Protein 3W1O (pdb70)

InterPro domains:
  IPR031891 DNA-mimic protein DMP12 [PF16779] (4-118)
  IPR031891 DNA-mimic protein DMP12 [cd14245] (5-118)
  IPR038223 DNA-mimic protein DMP12 superfamily [G3DSA:3.40.1760.20] (1-118)

Organism: Neisseria meningitidis serogroup B (strain ATCC BAA-335 / MC58) (NCBI:txid122586)

Structure (mmCIF, N/CA/C/O backbone):
data_3W1O
#
_entry.id   3W1O
#
_cell.length_a   112.519
_cell.length_b   112.519
_cell.length_c   57.128
_cell.angle_alpha   90.00
_cell.angle_beta   90.00
_cell.angle_gamma   90.00
#
_symmetry.space_group_name_H-M   'I 4'
#
loop_
_entity.id
_entity.type
_entity.pdbx_description
1 polymer 'DNA mimic protein DMP12'
2 non-polymer 'MAGNESIUM ION'
3 water water
#
loop_
_atom_site.group_PDB
_atom_site.id
_atom_site.type_symbol
_atom_site.label_atom_id
_atom_site.label_alt_id
_atom_site.label_comp_id
_atom_site.label_asym_id
_atom_site.label_entity_id
_atom_site.label_seq_id
_atom_site.pdbx_PDB_ins_code
_atom_site.Cartn_x
_atom_site.Cartn_y
_atom_site.Cartn_z
_atom_site.occupancy
_atom_site.B_iso_or_equiv
_atom_site.auth_seq_id
_atom_site.auth_comp_id
_atom_site.auth_asym_id
_atom_site.auth_atom_id
_atom_site.pdbx_PDB_model_num
ATOM 1 N N . HIS A 1 5 ? 20.749 -15.687 -10.376 1.00 42.56 4 HIS A N 1
ATOM 2 C CA . HIS A 1 5 ? 21.976 -14.823 -10.435 1.00 41.39 4 HIS A CA 1
ATOM 3 C C . HIS A 1 5 ? 23.157 -15.458 -9.689 1.00 38.49 4 HIS A C 1
ATOM 4 O O . HIS A 1 5 ? 23.140 -15.479 -8.462 1.00 39.58 4 HIS A O 1
ATOM 11 N N . ASN A 1 6 ? 24.160 -15.975 -10.425 1.00 34.05 5 ASN A N 1
ATOM 12 C CA . ASN A 1 6 ? 25.267 -16.735 -9.808 1.00 28.40 5 ASN A CA 1
ATOM 13 C C . ASN A 1 6 ? 25.996 -15.908 -8.751 1.00 25.27 5 ASN A C 1
ATOM 14 O O . ASN A 1 6 ? 26.011 -14.694 -8.823 1.00 25.28 5 ASN A O 1
ATOM 19 N N . LEU A 1 7 ? 26.610 -16.594 -7.809 1.00 21.70 6 LEU A N 1
ATOM 20 C CA . LEU A 1 7 ? 27.508 -16.014 -6.802 1.00 21.97 6 LEU A CA 1
ATOM 21 C C . LEU A 1 7 ? 28.702 -15.399 -7.493 1.00 19.96 6 LEU A C 1
ATOM 22 O O . LEU A 1 7 ? 29.267 -16.019 -8.385 1.00 19.58 6 LEU A O 1
ATOM 27 N N . LEU A 1 8 ? 29.074 -14.182 -7.083 1.00 20.04 7 LEU A N 1
ATOM 28 C CA . LEU A 1 8 ? 30.288 -13.578 -7.637 1.00 18.94 7 LEU A CA 1
ATOM 29 C C . LEU A 1 8 ? 31.288 -13.345 -6.541 1.00 19.04 7 LEU A C 1
ATOM 30 O O . LEU A 1 8 ? 30.938 -12.946 -5.430 1.00 18.34 7 LEU A O 1
ATOM 35 N N . ILE A 1 9 ? 32.551 -13.583 -6.862 1.00 18.38 8 ILE A N 1
ATOM 36 C CA . ILE A 1 9 ? 33.638 -13.087 -5.997 1.00 16.99 8 ILE A CA 1
ATOM 37 C C . ILE A 1 9 ? 34.434 -12.215 -6.938 1.00 17.81 8 ILE A C 1
ATOM 38 O O . ILE A 1 9 ? 34.866 -12.703 -7.990 1.00 18.45 8 ILE A O 1
ATOM 43 N N . PHE A 1 10 ? 34.593 -10.935 -6.633 1.00 15.95 9 PHE A N 1
ATOM 44 C CA . PHE A 1 10 ? 35.256 -10.089 -7.597 1.00 17.53 9 PHE A CA 1
ATOM 45 C C . PHE A 1 10 ? 35.896 -8.839 -6.991 1.00 17.91 9 PHE A C 1
ATOM 46 O O . PHE A 1 10 ? 35.609 -8.497 -5.807 1.00 19.24 9 PHE A O 1
ATOM 54 N N . CYS A 1 11 ? 36.704 -8.166 -7.823 1.00 19.57 10 CYS A N 1
ATOM 55 C CA . CYS A 1 11 ? 37.069 -6.767 -7.566 1.00 20.47 10 CYS A CA 1
ATOM 56 C C . CYS A 1 11 ? 36.934 -6.044 -8.87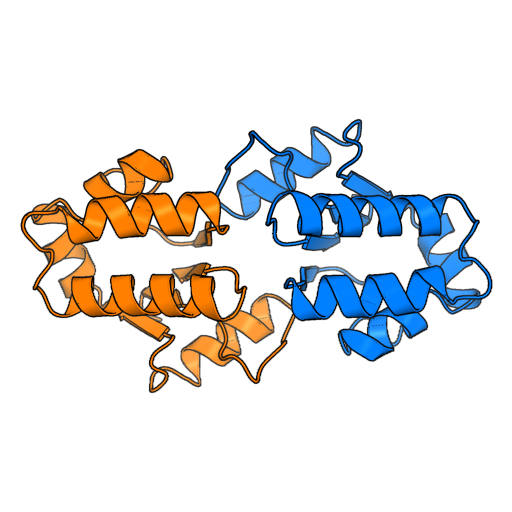8 1.00 21.08 10 CYS A C 1
ATOM 57 O O . CYS A 1 11 ? 36.753 -6.668 -9.930 1.00 20.57 10 CYS A O 1
ATOM 60 N N . LEU A 1 12 ? 36.897 -4.713 -8.826 1.00 20.86 11 LEU A N 1
ATOM 61 C CA . LEU A 1 12 ? 36.956 -3.921 -10.005 1.00 22.12 11 LEU A CA 1
ATOM 62 C C . LEU A 1 12 ? 38.328 -4.049 -10.653 1.00 23.53 11 LEU A C 1
ATOM 63 O O . LEU A 1 12 ? 39.355 -4.288 -9.972 1.00 22.66 11 LEU A O 1
ATOM 68 N N . LYS A 1 13 ? 38.330 -3.842 -11.952 1.00 24.67 12 LYS A N 1
ATOM 69 C CA . LYS A 1 13 ? 39.567 -3.685 -12.695 1.00 26.86 12 LYS A CA 1
ATOM 70 C C . LYS A 1 13 ? 40.323 -2.411 -12.342 1.00 28.20 12 LYS A C 1
ATOM 71 O O . LYS A 1 13 ? 39.729 -1.431 -11.921 1.00 27.76 12 LYS A O 1
ATOM 77 N N . ASP A 1 14 ? 41.624 -2.460 -12.587 1.00 29.53 13 ASP A N 1
ATOM 78 C CA . ASP A 1 14 ? 42.556 -1.359 -12.410 1.00 32.71 13 ASP A CA 1
ATOM 79 C C . ASP A 1 14 ? 41.960 -0.019 -12.844 1.00 34.35 13 ASP A C 1
ATOM 80 O O . ASP A 1 14 ? 41.948 0.942 -12.069 1.00 36.17 13 ASP A O 1
ATOM 85 N N . ASN A 1 15 ? 41.429 0.103 -14.042 1.00 35.37 14 ASN A N 1
ATOM 86 C CA . ASN A 1 15 ? 41.076 1.511 -14.325 1.00 38.08 14 ASN A CA 1
ATOM 87 C C . ASN A 1 15 ? 39.580 1.805 -14.321 1.00 37.63 14 ASN A C 1
ATOM 88 O O . ASN A 1 15 ? 39.079 2.603 -15.092 1.00 38.76 14 ASN A O 1
ATOM 93 N N . VAL A 1 16 ? 38.899 1.137 -13.394 1.00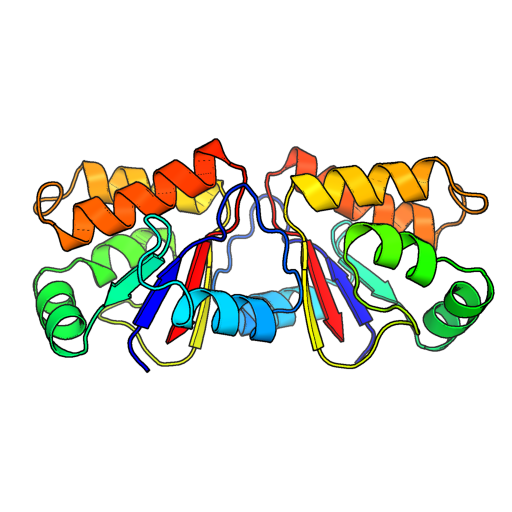 36.15 15 VAL A N 1
ATOM 94 C CA . VAL A 1 16 ? 37.480 1.255 -13.166 1.00 34.25 15 VAL A CA 1
ATOM 95 C C . VAL A 1 16 ? 37.358 1.703 -11.711 1.00 33.81 15 VAL A C 1
ATOM 96 O O . VAL A 1 16 ? 37.822 1.012 -10.782 1.00 32.61 15 VAL A O 1
ATOM 100 N N . SER A 1 17 ? 36.778 2.876 -11.536 1.00 33.23 16 SER A N 1
ATOM 101 C CA . SER A 1 17 ? 36.332 3.313 -10.239 1.00 34.67 16 SER A CA 1
ATOM 102 C C . SER A 1 17 ? 34.854 3.657 -10.404 1.00 32.86 16 SER A C 1
ATOM 103 O O . SER A 1 17 ? 34.444 4.538 -11.165 1.00 34.58 16 SER A O 1
ATOM 106 N N . ILE A 1 18 ? 34.073 2.838 -9.746 1.00 29.92 17 ILE A N 1
ATOM 107 C CA . ILE A 1 18 ? 32.659 2.983 -9.664 1.00 28.81 17 ILE A CA 1
ATOM 108 C C . ILE A 1 18 ? 32.510 2.932 -8.162 1.00 28.84 17 ILE A C 1
ATOM 109 O O . ILE A 1 18 ? 32.975 1.979 -7.563 1.00 30.85 17 ILE A O 1
ATOM 114 N N . SER A 1 19 ? 31.954 3.959 -7.542 1.00 26.96 18 SER A N 1
ATOM 115 C CA . SER A 1 19 ? 31.827 3.890 -6.101 1.00 28.62 18 SER A CA 1
ATOM 116 C C . SER A 1 19 ? 30.437 3.471 -5.619 1.00 26.97 18 SER A C 1
ATOM 117 O O . SER A 1 19 ? 30.303 2.934 -4.520 1.00 27.27 18 SER A O 1
ATOM 120 N N . GLU A 1 20 ? 29.408 3.686 -6.422 1.00 26.89 19 GLU A N 1
ATOM 121 C CA . GLU A 1 20 ? 28.087 3.313 -5.932 1.00 26.94 19 GLU A CA 1
ATOM 122 C C . GLU A 1 20 ? 28.005 1.783 -5.918 1.00 26.97 19 GLU A C 1
ATOM 123 O O . GLU A 1 20 ? 28.361 1.120 -6.927 1.00 25.69 19 GLU A O 1
ATOM 129 N N . TYR A 1 21 ? 27.614 1.230 -4.769 1.00 26.02 20 TYR A N 1
ATOM 130 C CA . TYR A 1 21 ? 27.719 -0.223 -4.564 1.00 26.73 20 TYR A CA 1
ATOM 131 C C . TYR A 1 21 ? 26.881 -0.992 -5.576 1.00 26.73 20 TYR A C 1
ATOM 132 O O . TYR A 1 21 ? 27.370 -1.952 -6.182 1.00 25.78 20 TYR A O 1
ATOM 141 N N . THR A 1 22 ? 25.625 -0.570 -5.769 1.00 27.07 21 THR A N 1
ATOM 142 C CA . THR A 1 22 ? 24.724 -1.268 -6.704 1.00 28.96 21 THR A CA 1
ATOM 143 C C . THR A 1 22 ? 25.321 -1.274 -8.102 1.00 29.03 21 THR A C 1
ATOM 144 O O . THR A 1 22 ? 25.300 -2.314 -8.817 1.00 28.86 21 THR A O 1
ATOM 148 N N . GLU A 1 23 ? 25.889 -0.131 -8.461 1.00 28.64 22 GLU A N 1
ATOM 149 C CA . GLU A 1 23 ? 26.592 0.025 -9.732 1.00 30.00 22 GLU A CA 1
ATOM 150 C C . GLU A 1 23 ? 27.843 -0.866 -9.857 1.00 28.80 22 GLU A C 1
ATOM 151 O O . GLU A 1 23 ? 28.151 -1.292 -10.980 1.00 28.53 22 GLU A O 1
ATOM 157 N N . MET A 1 24 ? 28.559 -1.134 -8.755 1.00 27.37 23 MET A N 1
ATOM 158 C CA . MET A 1 24 ? 29.724 -2.058 -8.792 1.00 26.06 23 MET A CA 1
ATOM 159 C C . MET A 1 24 ? 29.227 -3.467 -9.072 1.00 26.42 23 MET A C 1
ATOM 160 O O . MET A 1 24 ? 29.835 -4.226 -9.828 1.00 25.03 23 MET A O 1
ATOM 165 N N . ILE A 1 25 ? 28.120 -3.835 -8.426 1.00 24.97 24 ILE A N 1
ATOM 166 C CA . ILE A 1 25 ? 27.549 -5.193 -8.638 1.00 24.50 24 ILE A CA 1
ATOM 167 C C . ILE A 1 25 ? 27.087 -5.330 -10.091 1.00 24.56 24 ILE A C 1
ATOM 168 O O . ILE A 1 25 ? 27.343 -6.354 -10.733 1.00 22.81 24 ILE A O 1
ATOM 173 N N . ASP A 1 26 ? 26.409 -4.301 -10.587 1.00 24.95 25 ASP A N 1
ATOM 174 C CA . ASP A 1 26 ? 25.986 -4.276 -11.980 1.00 26.06 25 ASP A CA 1
ATOM 175 C C . ASP A 1 26 ? 27.195 -4.432 -12.899 1.00 24.79 25 ASP A C 1
ATOM 176 O O . ASP A 1 26 ? 27.150 -5.223 -13.814 1.00 23.78 25 ASP A O 1
ATOM 181 N N . TRP A 1 27 ? 28.278 -3.708 -12.617 1.00 24.53 26 TRP A N 1
ATOM 182 C CA . TRP A 1 27 ? 29.516 -3.818 -13.381 1.00 23.27 26 TRP A CA 1
ATOM 183 C C . TRP A 1 27 ? 29.998 -5.274 -13.393 1.00 23.15 26 TRP A C 1
ATOM 184 O O . TRP A 1 27 ? 30.332 -5.793 -14.471 1.00 23.36 26 TRP A O 1
ATOM 195 N N . ALA A 1 28 ? 30.003 -5.940 -12.233 1.00 21.17 27 ALA A N 1
ATOM 196 C CA . ALA A 1 28 ? 30.547 -7.303 -12.166 1.00 21.38 27 ALA A CA 1
ATOM 197 C C . ALA A 1 28 ? 29.718 -8.246 -13.059 1.00 22.02 27 ALA A C 1
ATOM 198 O O . ALA A 1 28 ? 30.289 -9.013 -13.835 1.00 21.19 27 ALA A O 1
ATOM 200 N N . TYR A 1 29 ? 28.386 -8.163 -12.940 1.00 22.69 28 TYR A N 1
ATOM 201 C CA . TYR A 1 29 ? 27.509 -9.050 -13.740 1.00 24.59 28 TYR A CA 1
ATOM 202 C C . TYR A 1 29 ? 27.631 -8.769 -15.215 1.00 26.05 28 TYR A C 1
ATOM 203 O O . TYR A 1 29 ? 27.431 -9.682 -16.029 1.00 26.72 28 TYR A O 1
ATOM 212 N N . LYS A 1 30 ? 27.963 -7.517 -15.551 1.00 24.76 29 LYS A N 1
ATOM 213 C CA . LYS A 1 30 ? 28.257 -7.119 -16.946 1.00 26.99 29 LYS A CA 1
ATOM 214 C C . LYS A 1 30 ? 29.675 -7.405 -17.432 1.00 25.53 29 LYS A C 1
ATOM 215 O O . LYS A 1 30 ? 29.955 -7.240 -18.627 1.00 25.29 29 LYS A O 1
ATOM 221 N N . ASN A 1 31 ? 30.570 -7.789 -16.525 1.00 22.12 30 ASN A N 1
ATOM 222 C CA . ASN A 1 31 ? 31.979 -8.032 -16.884 1.00 22.09 30 ASN A CA 1
ATOM 223 C C . ASN A 1 31 ? 32.451 -9.381 -16.407 1.00 21.77 30 ASN A C 1
ATOM 224 O O . ASN A 1 31 ? 33.561 -9.539 -15.855 1.00 21.79 30 ASN A O 1
ATOM 229 N N . ILE A 1 32 ? 31.581 -10.360 -16.586 1.00 22.60 31 ILE A N 1
ATOM 230 C CA . ILE A 1 32 ? 31.951 -11.732 -16.234 1.00 24.31 31 ILE A CA 1
ATOM 231 C C . ILE A 1 32 ? 33.166 -12.178 -17.049 1.00 24.00 31 ILE A C 1
ATOM 232 O O . ILE A 1 32 ? 33.853 -13.111 -16.645 1.00 25.58 31 ILE A O 1
ATOM 237 N N . GLN A 1 33 ? 33.476 -11.510 -18.147 1.00 23.36 32 GLN A N 1
ATOM 238 C CA . GLN A 1 33 ? 34.699 -11.924 -18.867 1.00 25.83 32 GLN A CA 1
ATOM 239 C C . GLN A 1 33 ? 35.952 -11.514 -18.097 1.00 24.73 32 GLN A C 1
ATOM 240 O O . GLN A 1 33 ? 37.039 -12.036 -18.352 1.00 22.71 32 GLN A O 1
ATOM 246 N N . SER A 1 34 ? 35.809 -10.540 -17.172 1.00 23.51 33 SER A N 1
ATOM 247 C CA . SER A 1 34 ? 36.987 -10.055 -16.460 1.00 22.48 33 SER A CA 1
ATOM 248 C C . SER A 1 34 ? 37.739 -11.125 -15.642 1.00 22.14 33 SER A C 1
ATOM 249 O O . SER A 1 34 ? 37.136 -11.948 -14.946 1.00 21.50 33 SER A O 1
ATOM 252 N N . GLU A 1 35 ? 39.075 -11.066 -15.689 1.00 21.48 34 GLU A N 1
ATOM 253 C CA . GLU A 1 35 ? 39.928 -11.864 -14.838 1.00 21.12 34 GLU A CA 1
ATOM 254 C C . GLU A 1 35 ? 39.688 -11.514 -13.355 1.00 19.90 34 GLU A C 1
ATOM 255 O O . GLU A 1 35 ? 40.077 -12.264 -12.459 1.00 19.27 34 GLU A O 1
ATOM 261 N N . THR A 1 36 ? 39.017 -10.395 -13.109 1.00 18.52 35 THR A N 1
ATOM 262 C CA . THR A 1 36 ? 38.810 -9.925 -11.712 1.00 18.17 35 THR A CA 1
ATOM 263 C C . THR A 1 36 ? 37.484 -10.417 -11.160 1.00 19.56 35 THR A C 1
ATOM 264 O O . THR A 1 36 ? 37.147 -10.094 -10.023 1.00 18.09 35 THR A O 1
ATOM 268 N N . VAL A 1 37 ? 36.742 -11.192 -11.966 1.00 19.65 36 VAL A N 1
ATOM 269 C CA . VAL A 1 37 ? 35.411 -11.629 -11.575 1.00 21.08 36 VAL A CA 1
ATOM 270 C C . VAL A 1 37 ? 35.398 -13.135 -11.616 1.00 22.08 36 VAL A C 1
ATOM 271 O O . VAL A 1 37 ? 35.779 -13.749 -12.650 1.00 22.86 36 VAL A O 1
ATOM 275 N N . VAL A 1 38 ? 34.993 -13.759 -10.516 1.00 20.70 37 VAL A N 1
ATOM 276 C CA . VAL A 1 38 ? 34.756 -15.193 -10.570 1.00 21.28 37 VAL A CA 1
ATOM 277 C C . VAL A 1 38 ? 33.235 -15.409 -10.445 1.00 22.19 37 VAL A C 1
ATOM 278 O O . VAL A 1 38 ? 32.641 -15.015 -9.463 1.00 20.04 37 VAL A O 1
ATOM 282 N N . GLU A 1 39 ? 32.633 -16.073 -11.427 1.00 20.47 38 GLU A N 1
ATOM 283 C CA . GLU A 1 39 ? 31.232 -16.441 -11.368 1.00 21.23 38 GLU A CA 1
ATOM 284 C C . GLU A 1 39 ? 31.174 -17.883 -10.906 1.00 22.01 38 GLU A C 1
ATOM 285 O O . GLU A 1 39 ? 31.883 -18.733 -11.454 1.00 23.93 38 GLU A O 1
ATOM 291 N N . ILE A 1 40 ? 30.331 -18.185 -9.918 1.00 20.19 39 ILE A N 1
ATOM 292 C CA . ILE A 1 40 ? 30.338 -19.495 -9.303 1.00 19.88 39 ILE A CA 1
ATOM 293 C C . ILE A 1 40 ? 28.934 -20.057 -9.363 1.00 20.32 39 ILE A C 1
ATOM 294 O O . ILE A 1 40 ? 28.028 -19.466 -8.807 1.00 20.33 39 ILE A O 1
ATOM 299 N N . THR A 1 41 ? 28.772 -21.231 -9.972 1.00 19.37 40 THR A N 1
ATOM 300 C CA . THR A 1 41 ? 27.425 -21.726 -10.165 1.00 21.36 40 THR A CA 1
ATOM 301 C C . THR A 1 41 ? 26.951 -22.500 -8.938 1.00 21.60 40 THR A C 1
ATOM 302 O O . THR A 1 41 ? 27.742 -22.883 -8.089 1.00 19.24 40 THR A O 1
ATOM 306 N N . GLU A 1 42 ? 25.647 -22.765 -8.866 1.00 23.06 41 GLU A N 1
ATOM 307 C CA . GLU A 1 42 ? 25.136 -23.679 -7.835 1.00 25.49 41 GLU A CA 1
ATOM 308 C C . GLU A 1 42 ? 25.931 -24.990 -7.751 1.00 24.99 41 GLU A C 1
ATOM 309 O O . GLU A 1 42 ? 26.224 -25.484 -6.647 1.00 25.44 41 GLU A O 1
ATOM 315 N N . ASN A 1 43 ? 26.235 -25.600 -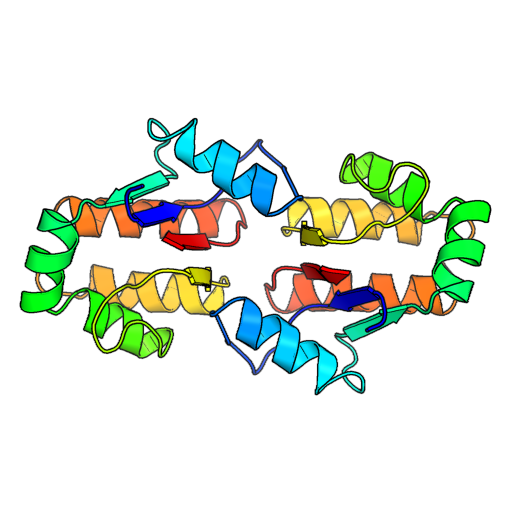8.893 1.00 25.63 42 ASN A N 1
ATOM 316 C CA . ASN A 1 43 ? 26.887 -26.910 -8.841 1.00 25.82 42 ASN A CA 1
ATOM 317 C C . ASN A 1 43 ? 28.307 -26.784 -8.310 1.00 24.06 42 ASN A C 1
ATOM 318 O O . ASN A 1 43 ? 28.782 -27.656 -7.620 1.00 23.98 42 ASN A O 1
ATOM 323 N N . GLN A 1 44 ? 28.975 -25.683 -8.641 1.00 23.25 43 GLN A N 1
ATOM 324 C CA . GLN A 1 44 ? 30.285 -25.414 -8.037 1.00 22.02 43 GLN A CA 1
ATOM 325 C C . GLN A 1 44 ? 30.153 -25.156 -6.548 1.00 20.82 43 GLN A C 1
ATOM 326 O O . GLN A 1 44 ? 31.021 -25.545 -5.790 1.00 20.94 43 GLN A O 1
ATOM 332 N N . ILE A 1 45 ? 29.129 -24.412 -6.149 1.00 20.59 44 ILE A N 1
ATOM 333 C CA . ILE A 1 45 ? 28.945 -24.121 -4.716 1.00 20.22 44 ILE A CA 1
ATOM 334 C C . ILE A 1 45 ? 28.832 -25.445 -3.977 1.00 20.92 44 ILE A C 1
ATOM 335 O O . ILE A 1 45 ? 29.455 -25.658 -2.936 1.00 20.52 44 ILE A O 1
ATOM 340 N N . ILE A 1 46 ? 28.034 -26.346 -4.510 1.00 20.65 45 ILE A N 1
ATOM 341 C CA . ILE A 1 46 ? 27.795 -27.610 -3.792 1.00 21.82 45 ILE A CA 1
ATOM 342 C C . ILE A 1 46 ? 29.030 -28.481 -3.815 1.00 21.92 45 ILE A C 1
ATOM 343 O O . ILE A 1 46 ? 29.460 -29.014 -2.794 1.00 21.18 45 ILE A O 1
ATOM 348 N N . GLU A 1 47 ? 29.646 -28.583 -4.978 1.00 21.65 46 GLU A N 1
ATOM 349 C CA . GLU A 1 47 ? 30.854 -29.393 -5.103 1.00 23.99 46 GLU A CA 1
ATOM 350 C C . GLU A 1 47 ? 31.887 -28.972 -4.073 1.00 22.14 46 GLU A C 1
ATOM 351 O O . GLU A 1 47 ? 32.473 -29.787 -3.359 1.00 23.50 46 GLU A O 1
ATOM 357 N N . TYR A 1 48 ? 32.148 -27.679 -4.024 1.00 22.55 47 TYR A N 1
ATOM 358 C CA . TYR A 1 48 ? 33.150 -27.129 -3.117 1.00 22.76 47 TYR A CA 1
ATOM 359 C C . TYR A 1 48 ? 32.752 -26.989 -1.660 1.00 22.69 47 TYR A C 1
ATOM 360 O O . TYR A 1 48 ? 33.600 -27.036 -0.800 1.00 25.37 47 TYR A O 1
ATOM 369 N N . GLN A 1 49 ? 31.474 -26.836 -1.382 1.00 23.60 48 GLN A N 1
ATOM 370 C CA . GLN A 1 49 ? 30.976 -26.955 -0.001 1.00 24.32 48 GLN A CA 1
ATOM 371 C C . GLN A 1 49 ? 31.415 -28.308 0.569 1.00 25.91 48 GLN A C 1
ATOM 372 O O . GLN A 1 49 ? 32.056 -28.390 1.624 1.00 26.04 48 GLN A O 1
ATOM 378 N N . ASN A 1 50 ? 31.075 -29.370 -0.152 1.00 26.40 49 ASN A N 1
ATOM 379 C CA . ASN A 1 50 ? 31.316 -30.730 0.347 1.00 28.92 49 ASN A CA 1
ATOM 380 C C . ASN A 1 50 ? 32.805 -31.094 0.374 1.00 29.99 49 ASN A C 1
ATOM 381 O O . ASN A 1 50 ? 33.217 -32.065 0.990 1.00 32.85 49 ASN A O 1
ATOM 386 N N . ARG A 1 51 ? 33.627 -30.273 -0.248 1.00 28.99 50 ARG A N 1
ATOM 387 C CA . ARG A 1 51 ? 35.068 -30.484 -0.157 1.00 28.56 50 ARG A CA 1
ATOM 388 C C . ARG A 1 51 ? 35.772 -29.573 0.813 1.00 26.77 50 ARG A C 1
ATOM 389 O O . ARG A 1 51 ? 36.988 -29.679 1.032 1.00 26.69 50 ARG A O 1
ATOM 397 N N . GLY A 1 52 ? 35.004 -28.657 1.376 1.00 25.89 51 GLY A N 1
ATOM 398 C CA . GLY A 1 52 ? 35.503 -27.815 2.455 1.00 25.27 51 GLY A CA 1
ATOM 399 C C . GLY A 1 52 ? 36.081 -26.460 2.052 1.00 23.45 51 GLY A C 1
ATOM 400 O O . GLY A 1 52 ? 36.680 -25.784 2.886 1.00 22.06 51 GLY A O 1
ATOM 401 N N . LEU A 1 53 ? 35.851 -26.032 0.805 1.00 22.97 52 LEU A N 1
ATOM 402 C CA . LEU A 1 53 ? 36.339 -24.748 0.340 1.00 21.60 52 LEU A CA 1
ATOM 403 C C . LEU A 1 53 ? 35.759 -23.549 1.146 1.00 22.29 52 LEU A C 1
ATOM 404 O O . LEU A 1 53 ? 36.490 -22.631 1.542 1.00 23.37 52 LEU A O 1
ATOM 409 N N . TRP A 1 54 ? 34.446 -23.536 1.379 1.00 22.41 53 TRP A N 1
ATOM 410 C CA . TRP A 1 54 ? 33.854 -22.371 1.990 1.00 22.23 53 TRP A CA 1
ATOM 411 C C . TRP A 1 54 ? 34.217 -22.367 3.454 1.00 23.42 53 TRP A C 1
ATOM 412 O O . TRP A 1 54 ? 34.481 -21.303 4.038 1.00 23.77 53 TRP A O 1
ATOM 423 N N . ARG A 1 55 ? 34.297 -23.554 4.043 1.00 24.19 54 ARG A N 1
ATOM 424 C CA . ARG A 1 55 ? 34.808 -23.643 5.424 1.00 26.41 54 ARG A CA 1
ATOM 425 C C . ARG A 1 55 ? 36.228 -23.056 5.565 1.00 25.71 54 ARG A C 1
ATOM 426 O O . ARG A 1 55 ? 36.563 -22.404 6.553 1.00 25.05 54 ARG A O 1
ATOM 434 N N . LEU A 1 56 ? 37.072 -23.264 4.570 1.00 26.78 55 LEU A N 1
ATOM 435 C CA . LEU A 1 56 ? 38.401 -22.694 4.582 1.00 28.80 55 LEU A CA 1
ATOM 436 C C . LEU A 1 56 ? 38.334 -21.195 4.577 1.00 28.86 55 LEU A C 1
ATOM 437 O O . LEU A 1 56 ? 39.088 -20.554 5.319 1.00 30.28 55 LEU A O 1
ATOM 442 N N . VAL A 1 57 ? 37.471 -20.631 3.720 1.00 28.41 56 VAL A N 1
ATOM 443 C CA . VAL A 1 57 ? 37.260 -19.199 3.660 1.00 27.87 56 VAL A CA 1
ATOM 444 C C . VAL A 1 57 ? 36.728 -18.694 5.002 1.00 28.34 56 VAL A C 1
ATOM 445 O O . VAL A 1 57 ? 37.219 -17.694 5.542 1.00 27.89 56 VAL A O 1
ATOM 449 N N . SER A 1 58 ? 35.797 -19.446 5.579 1.00 28.21 57 SER A N 1
ATOM 450 C CA . SER A 1 58 ? 35.139 -19.047 6.820 1.00 27.95 57 SER A CA 1
ATOM 451 C C . SER A 1 58 ? 36.123 -18.963 7.993 1.00 28.84 57 SER A C 1
ATOM 452 O O . SER A 1 58 ? 35.866 -18.260 8.983 1.00 29.91 57 SER A O 1
ATOM 455 N N . GLU A 1 59 ? 37.236 -19.682 7.904 1.00 29.86 58 GLU A N 1
ATOM 456 C CA . GLU A 1 59 ? 38.272 -19.623 8.954 1.00 29.81 58 GLU A CA 1
ATOM 457 C C . GLU A 1 59 ? 38.846 -18.226 9.116 1.00 29.85 58 GLU A C 1
ATOM 458 O O . GLU A 1 59 ? 39.272 -17.883 10.204 1.00 29.57 58 GLU A O 1
ATOM 464 N N . ILE A 1 60 ? 38.860 -17.432 8.036 1.00 27.43 59 ILE A N 1
ATOM 465 C CA . ILE A 1 60 ? 39.286 -16.059 8.074 1.00 27.74 59 ILE A CA 1
ATOM 466 C C . ILE A 1 60 ? 38.107 -15.109 8.241 1.00 27.54 59 ILE A C 1
ATOM 467 O O . ILE A 1 60 ? 38.183 -14.179 9.012 1.00 28.83 59 ILE A O 1
ATOM 472 N N . THR A 1 61 ? 37.006 -15.315 7.510 1.00 26.73 60 THR A N 1
ATOM 473 C CA . THR A 1 61 ? 35.971 -14.278 7.451 1.00 27.34 60 THR A CA 1
ATOM 474 C C . THR A 1 61 ? 34.908 -14.469 8.512 1.00 27.48 60 THR A C 1
ATOM 475 O O . THR A 1 61 ? 34.130 -13.563 8.822 1.00 28.47 60 THR A O 1
ATOM 479 N N . ASP A 1 62 ? 34.844 -15.675 9.024 1.00 27.34 61 ASP A N 1
ATOM 480 C CA . ASP A 1 62 ? 33.801 -16.102 9.960 1.00 29.25 61 ASP A CA 1
ATOM 481 C C . ASP A 1 62 ? 32.416 -16.040 9.391 1.00 28.33 61 ASP A C 1
ATOM 482 O O . ASP A 1 62 ? 31.440 -15.927 10.126 1.00 29.70 61 ASP A O 1
ATOM 487 N N . ASN A 1 63 ? 32.336 -16.086 8.074 1.00 27.76 62 ASN A N 1
ATOM 488 C CA . ASN A 1 63 ? 31.065 -16.111 7.384 1.00 26.05 62 ASN A CA 1
ATOM 489 C C . ASN A 1 63 ? 31.060 -17.359 6.516 1.00 26.19 62 ASN A C 1
ATOM 490 O O . ASN A 1 63 ? 32.111 -17.974 6.346 1.00 25.75 62 ASN A O 1
ATOM 495 N N . TRP A 1 64 ? 29.896 -17.701 5.931 1.00 25.50 63 TRP A N 1
ATOM 496 C CA . TRP A 1 64 ? 29.748 -18.894 5.086 1.00 25.39 63 TRP A CA 1
ATOM 497 C C . TRP A 1 64 ? 30.187 -20.184 5.786 1.00 26.72 63 TRP A C 1
ATOM 498 O O . TRP A 1 64 ? 30.804 -21.064 5.174 1.00 27.25 63 TRP A O 1
ATOM 509 N N . LEU A 1 65 ? 29.914 -20.269 7.082 1.00 28.33 64 LEU A N 1
ATOM 510 C CA . LEU A 1 65 ? 30.249 -21.480 7.831 1.00 30.90 64 LEU A CA 1
ATOM 511 C C . LEU A 1 65 ? 29.530 -22.686 7.191 1.00 30.94 64 LEU A C 1
ATOM 512 O O . LEU A 1 65 ? 30.050 -23.809 7.199 1.00 31.58 64 LEU A O 1
ATOM 517 N N . PHE A 1 66 ? 28.338 -22.425 6.657 1.00 31.00 65 PHE A N 1
ATOM 518 C CA . PHE A 1 66 ? 27.573 -23.456 5.944 1.00 30.63 65 PHE A CA 1
ATOM 519 C C . PHE A 1 66 ? 27.466 -23.187 4.459 1.00 28.31 65 PHE A C 1
ATOM 520 O O . PHE A 1 66 ? 26.532 -23.648 3.801 1.00 27.08 65 PHE A O 1
ATOM 528 N N . GLY A 1 67 ? 28.431 -22.442 3.943 1.00 26.42 66 GLY A N 1
ATOM 529 C CA . GLY A 1 67 ? 28.436 -22.087 2.550 1.00 24.38 66 GLY A CA 1
ATOM 530 C C . GLY A 1 67 ? 27.779 -20.750 2.295 1.00 23.32 66 GLY A C 1
ATOM 531 O O . GLY A 1 67 ? 27.245 -20.124 3.191 1.00 23.07 66 GLY A O 1
ATOM 532 N N . PRO A 1 68 ? 27.838 -20.298 1.052 1.00 23.43 67 PRO A N 1
ATOM 533 C CA . PRO A 1 68 ? 27.323 -19.009 0.673 1.00 24.42 67 PRO A CA 1
ATOM 534 C C . PRO A 1 68 ? 25.795 -18.983 0.719 1.00 24.49 67 PRO A C 1
ATOM 535 O O . PRO A 1 68 ? 25.113 -20.034 0.717 1.00 25.21 67 PRO A O 1
ATOM 539 N N . SER A 1 69 ? 25.266 -17.779 0.863 1.00 24.22 68 SER A N 1
ATOM 540 C CA . SER A 1 69 ? 23.848 -17.537 0.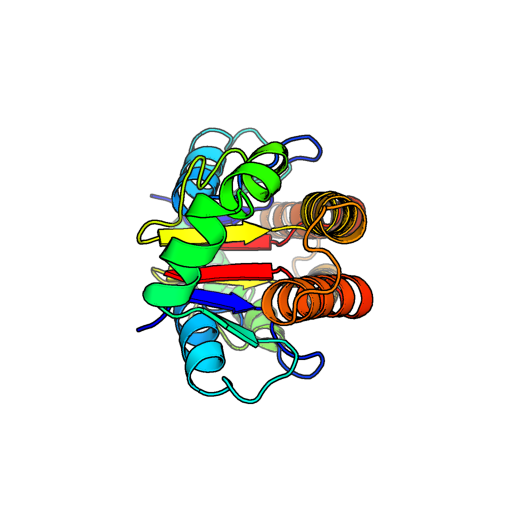837 1.00 24.65 68 SER A CA 1
ATOM 541 C C . SER A 1 69 ? 23.669 -16.136 0.256 1.00 24.87 68 SER A C 1
ATOM 542 O O . SER A 1 69 ? 24.656 -15.452 -0.002 1.00 23.63 68 SER A O 1
ATOM 545 N N . GLU A 1 70 ? 22.427 -15.677 0.089 1.00 24.05 69 GLU A N 1
ATOM 546 C CA . GLU A 1 70 ? 22.197 -14.348 -0.435 1.00 24.86 69 GLU A CA 1
ATOM 547 C C . GLU A 1 70 ? 22.800 -13.309 0.525 1.00 24.81 69 GLU A C 1
ATOM 548 O O . GLU A 1 70 ? 22.623 -13.400 1.753 1.00 24.79 69 GLU A O 1
ATOM 554 N N . GLY A 1 71 ? 23.508 -12.337 -0.031 1.00 23.86 70 GLY A N 1
ATOM 555 C CA . GLY A 1 71 ? 24.106 -11.280 0.790 1.00 23.00 70 GLY A CA 1
ATOM 556 C C . GLY A 1 71 ? 25.303 -10.633 0.129 1.00 21.79 70 GLY A C 1
ATOM 557 O O . GLY A 1 71 ? 25.577 -10.877 -1.046 1.00 21.05 70 GLY A O 1
ATOM 558 N N . ASP A 1 72 ? 25.990 -9.761 0.867 1.00 21.00 71 ASP A N 1
ATOM 559 C CA . ASP A 1 72 ? 27.124 -9.046 0.308 1.00 20.48 71 ASP A CA 1
ATOM 560 C C . ASP A 1 72 ? 28.182 -9.007 1.355 1.00 20.50 71 ASP A C 1
ATOM 561 O O . ASP A 1 72 ? 27.866 -8.745 2.526 1.00 20.67 71 ASP A O 1
ATOM 566 N N . TRP A 1 73 ? 29.427 -9.243 0.944 1.00 19.19 72 TRP A N 1
ATOM 567 C CA . TRP A 1 73 ? 30.518 -9.368 1.898 1.00 21.22 72 TRP A CA 1
ATOM 568 C C . TRP A 1 73 ? 31.699 -8.653 1.287 1.00 22.15 72 TRP A C 1
ATOM 569 O O . TRP A 1 73 ? 31.903 -8.693 0.065 1.00 21.27 72 TRP A O 1
ATOM 580 N N . LEU A 1 74 ? 32.441 -7.938 2.107 1.00 22.90 73 LEU A N 1
ATOM 581 C CA . LEU A 1 74 ? 33.530 -7.110 1.557 1.00 25.72 73 LEU A CA 1
ATOM 582 C C . LEU A 1 74 ? 34.743 -7.508 2.301 1.00 27.83 73 LEU A C 1
ATOM 583 O O . LEU A 1 74 ? 34.685 -7.499 3.523 1.00 29.10 73 LEU A O 1
ATOM 588 N N . ILE A 1 75 ? 35.849 -7.790 1.594 1.00 27.54 74 ILE A N 1
ATOM 589 C CA . ILE A 1 75 ? 37.049 -8.444 2.172 1.00 30.54 74 ILE A CA 1
ATOM 590 C C . ILE A 1 75 ? 38.144 -7.384 2.023 1.00 29.82 74 ILE A C 1
ATOM 591 O O . ILE A 1 75 ? 38.343 -6.862 0.927 1.00 27.12 74 ILE A O 1
ATOM 596 N N . ASP A 1 76 ? 38.785 -7.017 3.140 1.00 30.41 75 ASP A N 1
ATOM 597 C CA . ASP A 1 76 ? 39.829 -6.013 3.141 1.00 30.17 75 ASP A CA 1
ATOM 598 C C . ASP A 1 76 ? 41.205 -6.667 2.906 1.00 28.46 75 ASP A C 1
ATOM 599 O O . ASP A 1 76 ? 41.332 -7.888 3.037 1.00 26.97 75 ASP A O 1
ATOM 604 N N . LYS A 1 77 ? 42.224 -5.857 2.634 1.00 26.95 76 LYS A N 1
ATOM 605 C CA . LYS A 1 77 ? 43.569 -6.395 2.336 1.00 27.30 76 LYS A CA 1
ATOM 606 C C . LYS A 1 77 ? 44.046 -7.460 3.334 1.00 26.88 76 LYS A C 1
ATOM 607 O O . LYS A 1 77 ? 44.523 -8.505 2.939 1.00 24.56 76 LYS A O 1
ATOM 613 N N . GLU A 1 78 ? 43.938 -7.186 4.632 1.00 26.73 77 GLU A N 1
ATOM 614 C CA . GLU A 1 78 ? 44.361 -8.174 5.631 1.00 27.45 77 GLU A CA 1
ATOM 615 C C . GLU A 1 78 ? 43.708 -9.537 5.398 1.00 26.96 77 GLU A C 1
ATOM 616 O O . GLU A 1 78 ? 44.375 -10.569 5.391 1.00 25.60 77 GLU A O 1
ATOM 622 N N . SER A 1 79 ? 42.383 -9.521 5.239 1.00 25.58 78 SER A N 1
ATOM 623 C CA . SER A 1 79 ? 41.644 -10.752 5.046 1.00 25.66 78 SER A CA 1
ATOM 624 C C . SER A 1 79 ? 41.922 -11.358 3.652 1.00 23.78 78 SER A C 1
ATOM 625 O O . SER A 1 79 ? 41.965 -12.595 3.522 1.00 24.53 78 SER A O 1
ATOM 628 N N . ILE A 1 80 ? 42.098 -10.508 2.653 1.00 22.17 79 ILE A N 1
ATOM 629 C CA . ILE A 1 80 ? 42.441 -10.977 1.280 1.00 23.14 79 ILE A CA 1
ATOM 630 C C . ILE A 1 80 ? 43.709 -11.839 1.318 1.00 24.05 79 ILE A C 1
ATOM 631 O O . ILE A 1 80 ? 43.752 -12.948 0.763 1.00 23.47 79 ILE A O 1
ATOM 636 N N . LEU A 1 81 ? 44.738 -11.320 1.991 1.00 24.35 80 LEU A N 1
ATOM 637 C CA . LEU A 1 81 ? 45.996 -12.034 2.095 1.00 25.90 80 LEU A CA 1
ATOM 638 C C . LEU A 1 81 ? 45.822 -13.305 2.880 1.00 25.28 80 LEU A C 1
ATOM 639 O O . LEU A 1 81 ? 46.372 -14.320 2.509 1.00 26.13 80 LEU A O 1
ATOM 644 N N . ALA A 1 82 ? 45.084 -13.243 3.987 1.00 24.82 81 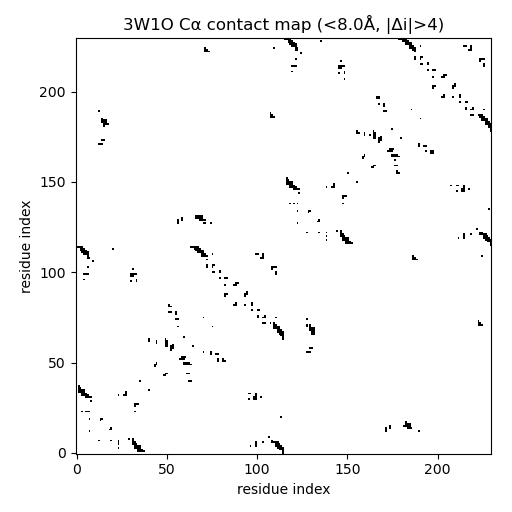ALA A N 1
ATOM 645 C CA . ALA A 1 82 ? 44.855 -14.424 4.840 1.00 24.59 81 ALA A CA 1
ATOM 646 C C . ALA A 1 82 ? 44.077 -15.530 4.079 1.00 24.29 81 ALA A C 1
ATOM 647 O O . ALA A 1 82 ? 44.398 -16.703 4.201 1.00 24.23 81 ALA A O 1
ATOM 649 N N . VAL A 1 83 ? 43.048 -15.148 3.327 1.00 23.74 82 VAL A N 1
ATOM 650 C CA . VAL A 1 83 ? 42.280 -16.147 2.560 1.00 24.38 82 VAL A CA 1
ATOM 651 C C . VAL A 1 83 ? 43.159 -16.704 1.460 1.00 24.06 82 VAL A C 1
ATOM 652 O O . VAL A 1 83 ? 43.176 -17.936 1.214 1.00 24.71 82 VAL A O 1
ATOM 656 N N . LYS A 1 84 ? 43.918 -15.825 0.808 1.00 23.87 83 LYS A N 1
ATOM 657 C CA . LYS A 1 84 ? 44.797 -16.258 -0.268 1.00 24.86 83 LYS A CA 1
ATOM 658 C C . LYS A 1 84 ? 45.787 -17.321 0.210 1.00 26.56 83 LYS A C 1
ATOM 659 O O . LYS A 1 84 ? 46.023 -18.322 -0.477 1.00 24.76 83 LYS A O 1
ATOM 665 N N . GLU A 1 85 ? 46.378 -17.084 1.392 1.00 28.35 84 GLU A N 1
ATOM 666 C CA . GLU A 1 85 ? 47.283 -18.055 1.999 1.00 31.34 84 GLU A CA 1
ATOM 667 C C . GLU A 1 85 ? 46.577 -19.383 2.234 1.00 30.71 84 GLU A C 1
ATOM 668 O O . GLU A 1 85 ? 47.152 -20.417 1.887 1.00 32.25 84 GLU A O 1
ATOM 674 N N . LYS A 1 86 ? 45.378 -19.355 2.831 1.00 29.81 85 LYS A N 1
ATOM 675 C CA . LYS A 1 86 ? 44.585 -20.571 3.128 1.00 30.02 85 LYS A CA 1
ATOM 676 C C . LYS A 1 86 ? 44.388 -21.368 1.825 1.00 28.33 85 LYS A C 1
ATOM 677 O O . LYS A 1 86 ? 44.555 -22.598 1.770 1.00 27.34 85 LYS A O 1
ATOM 683 N N . LEU A 1 87 ? 44.011 -20.658 0.773 1.00 26.09 86 LEU A N 1
ATOM 684 C CA . LEU A 1 87 ? 43.749 -21.372 -0.484 1.00 25.34 86 LEU A CA 1
ATOM 685 C C . LEU A 1 87 ? 45.009 -21.938 -1.142 1.00 26.42 86 LEU A C 1
ATOM 686 O O . LEU A 1 87 ? 44.971 -23.034 -1.695 1.00 26.92 86 LEU A O 1
ATOM 691 N N . GLN A 1 88 ? 46.081 -21.150 -1.149 1.00 26.74 87 GLN A N 1
ATOM 692 C CA . GLN A 1 88 ? 47.362 -21.573 -1.750 1.00 28.56 87 GLN A CA 1
ATOM 693 C C . GLN A 1 88 ? 47.929 -22.802 -1.047 1.00 29.61 87 GLN A C 1
ATOM 694 O O . GLN A 1 88 ? 48.578 -23.622 -1.671 1.00 29.30 87 GLN A O 1
ATOM 700 N N . ASN A 1 89 ? 47.642 -22.928 0.250 1.00 30.67 88 ASN A N 1
ATOM 701 C CA . ASN A 1 89 ? 48.117 -24.062 1.041 1.00 32.38 88 ASN A CA 1
ATOM 702 C C . ASN A 1 89 ? 47.158 -25.233 1.129 1.00 31.74 88 ASN A C 1
ATOM 703 O O . ASN A 1 89 ? 47.482 -26.222 1.792 1.00 32.21 88 ASN A O 1
ATOM 708 N N . SER A 1 90 ? 46.025 -25.154 0.423 1.00 29.51 89 SER A N 1
ATOM 709 C CA . SER A 1 90 ? 44.949 -26.130 0.541 1.00 28.68 89 SER A CA 1
ATOM 710 C C . SER A 1 90 ? 45.160 -27.342 -0.340 1.00 29.26 89 SER A C 1
ATOM 711 O O . SER A 1 90 ? 46.037 -27.342 -1.202 1.00 29.60 89 SER A O 1
ATOM 714 N N . ASP A 1 91 ? 44.302 -28.345 -0.151 1.00 30.22 90 ASP A N 1
ATOM 715 C CA . ASP A 1 91 ? 44.349 -29.595 -0.920 1.00 32.58 90 ASP A CA 1
ATOM 716 C C . ASP A 1 91 ? 43.785 -29.453 -2.337 1.00 31.49 90 ASP A C 1
ATOM 717 O O . ASP A 1 91 ? 43.964 -30.335 -3.151 1.00 32.46 90 ASP A O 1
ATOM 722 N N . PHE A 1 92 ? 43.136 -28.334 -2.636 1.00 31.20 91 PHE A N 1
ATOM 723 C CA . PHE A 1 92 ? 42.625 -28.107 -4.013 1.00 30.45 91 PHE A CA 1
ATOM 724 C C . PHE A 1 92 ? 43.228 -26.825 -4.573 1.00 29.62 91 PHE A C 1
ATOM 725 O O . PHE A 1 92 ? 42.617 -26.140 -5.385 1.00 29.20 91 PHE A O 1
ATOM 733 N N . SER A 1 93 ? 44.442 -26.488 -4.135 1.00 27.78 92 SER A N 1
ATOM 734 C CA . SER A 1 93 ? 45.013 -25.205 -4.489 1.00 27.20 92 SER A CA 1
ATOM 735 C C . SER A 1 93 ? 45.319 -25.108 -5.986 1.00 27.21 92 SER A C 1
ATOM 736 O O . SER A 1 93 ? 45.633 -24.029 -6.478 1.00 29.09 92 SER A O 1
ATOM 739 N N . THR A 1 94 ? 45.276 -26.231 -6.704 1.00 24.52 93 THR A N 1
ATOM 740 C CA . THR A 1 94 ? 45.510 -26.182 -8.127 1.00 24.66 93 THR A CA 1
ATOM 741 C C . THR A 1 94 ? 44.256 -26.330 -8.950 1.00 24.96 93 THR A C 1
ATOM 742 O O . THR A 1 94 ? 44.327 -26.348 -10.181 1.00 26.31 93 THR A O 1
ATOM 746 N N . GLU A 1 95 ? 43.093 -26.393 -8.313 1.00 22.53 94 GLU A N 1
ATOM 747 C CA . GLU A 1 95 ? 41.897 -26.646 -9.086 1.00 23.19 94 GLU A CA 1
ATOM 748 C C . GLU A 1 95 ? 41.411 -25.318 -9.648 1.00 21.14 94 GLU A C 1
ATOM 749 O O . GLU A 1 95 ? 41.646 -24.273 -9.056 1.00 20.14 94 GLU A O 1
ATOM 755 N N . PRO A 1 96 ? 40.824 -25.340 -10.855 1.00 21.55 95 PRO A N 1
ATOM 756 C CA . PRO A 1 96 ? 40.549 -24.048 -11.515 1.00 20.08 95 PRO A CA 1
ATOM 757 C C . PRO A 1 96 ? 39.782 -23.076 -10.677 1.00 19.78 95 PRO A C 1
ATOM 758 O O . PRO A 1 96 ? 40.171 -21.924 -10.639 1.00 21.09 95 PRO A O 1
ATOM 762 N N . LEU A 1 97 ? 38.687 -23.479 -10.027 1.00 19.35 96 LEU A N 1
ATOM 763 C CA . LEU A 1 97 ? 37.929 -22.469 -9.279 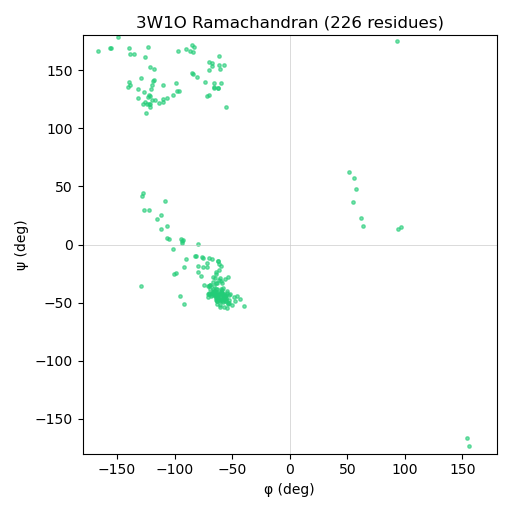1.00 19.69 96 LEU A CA 1
ATOM 764 C C . LEU A 1 97 ? 38.797 -21.822 -8.191 1.00 19.33 96 LEU A C 1
ATOM 765 O O . LEU A 1 97 ? 38.722 -20.603 -7.949 1.00 18.25 96 LEU A O 1
ATOM 770 N N . VAL A 1 98 ? 39.594 -22.637 -7.503 1.00 18.85 97 VAL A N 1
ATOM 771 C CA . VAL A 1 98 ? 40.427 -22.120 -6.438 1.00 19.51 97 VAL A CA 1
ATOM 772 C C . VAL A 1 98 ? 41.482 -21.203 -7.033 1.00 19.05 97 VAL A C 1
ATOM 773 O O . VAL A 1 98 ? 41.735 -20.142 -6.483 1.00 18.20 97 VAL A O 1
ATOM 777 N N . LYS A 1 99 ? 42.084 -21.587 -8.185 1.00 17.81 98 LYS A N 1
ATOM 778 C CA . LYS A 1 99 ? 43.018 -20.719 -8.858 1.00 19.30 98 LYS A CA 1
ATOM 779 C C . LYS A 1 99 ? 42.376 -19.398 -9.256 1.00 19.62 98 LYS A C 1
ATOM 780 O O . LYS A 1 99 ? 43.018 -18.349 -9.188 1.00 20.83 98 LYS A O 1
ATOM 786 N N . ASN A 1 100 ? 41.137 -19.476 -9.724 1.00 20.41 99 ASN A N 1
ATOM 787 C CA . ASN A 1 100 ? 40.460 -18.296 -10.156 1.00 20.67 99 ASN A CA 1
ATOM 788 C C . ASN A 1 100 ? 40.195 -17.344 -8.977 1.00 20.08 99 ASN A C 1
ATOM 789 O O . ASN A 1 100 ? 40.291 -16.129 -9.141 1.00 19.85 99 ASN A O 1
ATOM 794 N N . ILE A 1 101 ? 39.831 -17.911 -7.832 1.00 17.97 100 ILE A N 1
ATOM 795 C CA . ILE A 1 101 ? 39.567 -17.064 -6.649 1.00 18.93 100 ILE A CA 1
ATOM 796 C C . ILE A 1 101 ? 40.892 -16.471 -6.218 1.00 18.68 100 ILE A C 1
ATOM 797 O O . ILE A 1 101 ? 41.002 -15.252 -6.021 1.00 17.76 100 ILE A O 1
ATOM 802 N N . ILE A 1 102 ? 41.928 -17.306 -6.199 1.00 17.52 101 ILE A N 1
ATOM 803 C CA . ILE A 1 102 ? 43.273 -16.803 -5.850 1.00 18.83 101 ILE A CA 1
ATOM 804 C C . ILE A 1 102 ? 43.682 -15.625 -6.732 1.00 19.04 101 ILE A C 1
ATOM 805 O O . ILE A 1 102 ? 44.268 -14.615 -6.266 1.00 19.10 101 ILE A O 1
ATOM 810 N N . HIS A 1 103 ? 43.349 -15.730 -8.012 1.00 19.07 102 HIS A N 1
ATOM 811 C CA . HIS A 1 103 ? 43.771 -14.695 -8.922 1.00 20.75 102 HIS A CA 1
ATOM 812 C C . HIS A 1 103 ? 43.105 -13.353 -8.635 1.00 21.42 102 HIS A C 1
ATOM 813 O O . HIS A 1 103 ? 43.741 -12.281 -8.772 1.00 20.88 102 HIS A O 1
ATOM 820 N N . VAL A 1 104 ? 41.800 -13.401 -8.340 1.00 20.16 103 VAL A N 1
ATOM 821 C CA . VAL A 1 104 ? 41.097 -12.169 -7.925 1.00 19.82 103 VAL A CA 1
ATOM 822 C C . VAL A 1 104 ? 41.753 -11.572 -6.709 1.00 19.19 103 VAL A C 1
ATOM 823 O O . VAL A 1 104 ? 41.987 -10.373 -6.652 1.00 20.23 103 VAL A O 1
ATOM 827 N N . LEU A 1 105 ? 42.084 -12.413 -5.758 1.00 19.47 104 LEU A N 1
ATOM 828 C CA . LEU A 1 105 ? 42.751 -11.943 -4.537 1.00 20.52 104 LEU A CA 1
ATOM 829 C C . LEU A 1 105 ? 44.107 -11.273 -4.860 1.00 21.14 104 LEU A C 1
ATOM 830 O O . LEU A 1 105 ? 44.392 -10.150 -4.426 1.00 21.57 104 LEU A O 1
ATOM 835 N N . GLU A 1 106 ? 44.923 -11.932 -5.662 1.00 21.52 105 GLU A N 1
ATOM 836 C CA . GLU A 1 106 ? 46.210 -11.331 -6.076 1.00 22.04 105 GLU A CA 1
ATOM 837 C C . GLU A 1 106 ? 46.034 -10.006 -6.785 1.00 22.17 105 GLU A C 1
ATOM 838 O O . GLU A 1 106 ? 46.787 -9.035 -6.526 1.00 22.52 105 GLU A O 1
ATOM 844 N N . TYR A 1 107 ? 45.046 -9.932 -7.675 1.00 19.98 106 TYR A N 1
ATOM 845 C CA . TYR A 1 107 ? 44.836 -8.738 -8.436 1.00 20.68 106 TYR A CA 1
ATOM 846 C C . TYR A 1 107 ? 44.453 -7.606 -7.464 1.00 20.34 106 TYR A C 1
ATOM 847 O O . TYR A 1 107 ? 44.836 -6.430 -7.654 1.00 21.52 106 TYR A O 1
ATOM 856 N N . ALA A 1 108 ? 43.631 -7.935 -6.492 1.00 21.81 107 ALA A N 1
ATOM 857 C CA . ALA A 1 108 ? 43.099 -6.913 -5.570 1.00 21.88 107 ALA A CA 1
ATOM 858 C C . ALA A 1 108 ? 44.239 -6.426 -4.707 1.00 23.46 107 ALA A C 1
ATOM 859 O O . ALA A 1 108 ? 44.287 -5.254 -4.369 1.00 24.53 107 ALA A O 1
ATOM 861 N N . ILE A 1 109 ? 45.112 -7.347 -4.315 1.00 23.82 108 ILE A N 1
ATOM 862 C CA . ILE A 1 109 ? 46.324 -6.940 -3.572 1.00 24.95 108 ILE A CA 1
ATOM 863 C C . ILE A 1 109 ? 47.140 -6.014 -4.428 1.00 25.34 108 ILE A C 1
ATOM 864 O O . ILE A 1 109 ? 47.483 -4.900 -3.994 1.00 24.52 108 ILE A O 1
ATOM 869 N N . LYS A 1 110 ? 47.436 -6.445 -5.659 1.00 24.28 109 LYS A N 1
ATOM 870 C CA . LYS A 1 110 ? 48.283 -5.653 -6.533 1.00 26.48 109 LYS A CA 1
ATOM 871 C C . LYS A 1 110 ? 47.700 -4.299 -6.908 1.00 26.55 109 LYS A C 1
ATOM 872 O O . LYS A 1 110 ? 48.442 -3.323 -7.099 1.00 25.95 109 LYS A O 1
ATOM 878 N N . ASN A 1 111 ? 46.383 -4.223 -7.021 1.00 24.80 110 ASN A N 1
ATOM 879 C CA . ASN A 1 111 ? 45.773 -2.999 -7.509 1.00 25.37 110 ASN A CA 1
ATOM 880 C C . ASN A 1 111 ? 44.954 -2.250 -6.456 1.00 24.57 110 ASN A C 1
ATOM 881 O O . ASN A 1 111 ? 44.187 -1.369 -6.812 1.00 25.27 110 ASN A O 1
ATOM 886 N N . GLU A 1 112 ? 45.133 -2.640 -5.208 1.00 25.29 111 GLU A N 1
ATOM 887 C CA . GLU A 1 112 ? 44.570 -1.997 -4.015 1.00 27.12 111 GLU A CA 1
ATOM 888 C C . GLU A 1 112 ? 43.047 -1.884 -4.107 1.00 26.63 111 GLU A C 1
ATOM 889 O O . GLU A 1 112 ? 42.489 -0.787 -4.080 1.00 26.41 111 GLU A O 1
ATOM 895 N N . LYS A 1 113 ? 42.393 -3.025 -4.274 1.00 25.97 112 LYS A N 1
ATOM 896 C CA . LYS A 1 113 ? 40.924 -3.053 -4.478 1.00 25.74 112 LYS A CA 1
ATOM 897 C C . LYS A 1 113 ? 40.310 -3.835 -3.309 1.00 25.40 112 LYS A C 1
ATOM 898 O O . LYS A 1 113 ? 40.922 -4.748 -2.724 1.00 26.35 112 LYS A O 1
ATOM 904 N N . THR A 1 114 ? 39.069 -3.502 -2.954 1.00 25.20 113 THR A N 1
ATOM 905 C CA . THR A 1 114 ? 38.321 -4.353 -2.029 1.00 24.71 113 THR A CA 1
ATOM 906 C C . THR A 1 114 ? 37.769 -5.507 -2.844 1.00 21.05 113 THR A C 1
ATOM 907 O O . THR A 1 114 ? 37.495 -5.364 -4.009 1.00 22.66 113 THR A O 1
ATOM 911 N N . VAL A 1 115 ? 37.728 -6.656 -2.230 1.00 19.86 114 VAL A N 1
ATOM 912 C CA . VAL A 1 115 ? 37.117 -7.840 -2.858 1.00 20.01 114 VAL A CA 1
ATOM 913 C C . VAL A 1 115 ? 35.688 -7.967 -2.372 1.00 18.60 114 VAL A C 1
ATOM 914 O O . VAL A 1 115 ? 35.437 -7.865 -1.177 1.00 22.24 114 VAL A O 1
ATOM 918 N N . ILE A 1 116 ? 34.747 -8.179 -3.282 1.00 18.57 115 ILE A N 1
ATOM 919 C CA . ILE A 1 116 ? 33.339 -8.369 -2.898 1.00 18.52 115 ILE A CA 1
ATOM 920 C C . ILE A 1 116 ? 32.897 -9.802 -3.127 1.00 18.55 115 ILE A C 1
ATOM 921 O O . ILE A 1 116 ? 33.256 -10.412 -4.154 1.00 16.13 115 ILE A O 1
ATOM 926 N N . PHE A 1 117 ? 32.153 -10.347 -2.167 1.00 17.87 116 PHE A N 1
ATOM 927 C CA . PHE A 1 117 ? 31.415 -11.567 -2.449 1.00 19.70 116 PHE A CA 1
ATOM 928 C C . PHE A 1 117 ? 29.960 -11.132 -2.560 1.00 18.97 116 PHE A C 1
ATOM 929 O O . PHE A 1 117 ? 29.440 -10.525 -1.632 1.00 20.53 116 PHE A O 1
ATOM 937 N N . HIS A 1 118 ? 29.302 -11.463 -3.655 1.00 18.87 117 HIS A N 1
ATOM 938 C CA . HIS A 1 118 ? 27.879 -11.046 -3.826 1.00 19.47 117 HIS A CA 1
ATOM 939 C C . HIS A 1 118 ? 27.024 -12.228 -4.279 1.00 20.29 117 HIS A C 1
ATOM 940 O O . HIS A 1 118 ? 27.419 -12.941 -5.184 1.00 19.68 117 HIS A O 1
ATOM 947 N N . PHE A 1 119 ? 25.865 -12.423 -3.653 1.00 21.66 118 PHE A N 1
ATOM 948 C CA . PHE A 1 119 ? 24.967 -13.507 -4.080 1.00 23.84 118 PHE A CA 1
ATOM 949 C C . PHE A 1 119 ? 23.561 -13.011 -3.782 1.00 26.10 118 PHE A C 1
ATOM 950 O O . PHE A 1 119 ? 23.297 -12.263 -2.814 1.00 25.15 118 PHE A O 1
ATOM 959 N N . HIS B 1 5 ? 20.217 5.891 10.593 1.00 47.02 4 HIS B N 1
ATOM 960 C CA . HIS B 1 5 ? 19.905 7.358 10.693 1.00 46.73 4 HIS B CA 1
ATOM 961 C C . HIS B 1 5 ? 20.781 8.263 9.785 1.00 44.04 4 HIS B C 1
ATOM 962 O O . HIS B 1 5 ? 20.657 8.235 8.537 1.00 44.57 4 HIS B O 1
ATOM 969 N N . ASN B 1 6 ? 21.647 9.061 10.423 1.00 40.10 5 ASN B N 1
ATOM 970 C CA . ASN B 1 6 ? 22.452 10.104 9.773 1.00 35.43 5 ASN B CA 1
ATOM 971 C C . ASN B 1 6 ? 23.381 9.489 8.745 1.00 32.50 5 ASN B C 1
ATOM 972 O O . ASN B 1 6 ? 23.699 8.302 8.857 1.00 32.78 5 ASN B O 1
ATOM 977 N N . LEU B 1 7 ? 23.893 10.312 7.831 1.00 28.75 6 LEU B N 1
ATOM 978 C CA . LEU B 1 7 ? 24.908 9.870 6.850 1.00 27.01 6 LEU B CA 1
ATOM 979 C C . LEU B 1 7 ? 26.177 9.511 7.575 1.00 24.62 6 LEU B C 1
ATOM 980 O O . LEU B 1 7 ? 26.623 10.284 8.411 1.00 24.56 6 LEU B O 1
ATOM 985 N N . LEU B 1 8 ? 26.793 8.379 7.220 1.00 23.07 7 LEU B N 1
ATOM 986 C CA . LEU B 1 8 ? 28.094 8.026 7.800 1.00 21.95 7 LEU B CA 1
ATOM 987 C C . LEU B 1 8 ? 29.145 7.924 6.710 1.00 21.04 7 LEU B C 1
ATOM 988 O O . LEU B 1 8 ? 28.866 7.438 5.622 1.00 19.73 7 LEU B O 1
ATOM 993 N N . ILE B 1 9 ? 30.332 8.408 7.011 1.00 19.99 8 ILE B N 1
ATOM 994 C CA . ILE B 1 9 ? 31.490 8.171 6.146 1.00 18.65 8 ILE B CA 1
ATOM 995 C C . ILE B 1 9 ? 32.448 7.479 7.120 1.00 19.00 8 ILE B C 1
ATOM 996 O O . ILE B 1 9 ? 32.808 8.048 8.164 1.00 18.54 8 ILE B O 1
ATOM 1001 N N . PHE B 1 10 ? 32.872 6.257 6.821 1.00 17.69 9 PHE B N 1
ATOM 1002 C CA . PHE B 1 10 ? 33.655 5.545 7.826 1.00 18.09 9 PHE B CA 1
ATOM 1003 C C . PHE B 1 10 ? 34.541 4.501 7.219 1.00 18.38 9 PHE B C 1
ATOM 1004 O O . PHE B 1 10 ? 34.369 4.145 6.037 1.00 19.07 9 PHE B O 1
ATOM 1012 N N . CYS B 1 11 ? 35.434 3.979 8.053 1.00 19.15 10 CYS B N 1
ATOM 1013 C CA . CYS B 1 11 ? 36.068 2.709 7.732 1.00 20.14 10 CYS B CA 1
ATOM 1014 C C . CYS B 1 11 ? 36.110 1.969 9.040 1.00 20.82 10 CYS B C 1
ATOM 1015 O O . CYS B 1 11 ? 35.845 2.538 10.094 1.00 19.71 10 CYS B O 1
ATOM 1018 N N . LEU B 1 12 ? 36.344 0.664 8.976 1.00 20.25 11 LEU B N 1
ATOM 1019 C CA . LEU B 1 12 ? 36.506 -0.119 10.177 1.00 21.03 11 LEU B CA 1
ATOM 1020 C C . LEU B 1 12 ? 37.829 0.239 10.847 1.00 22.15 11 LEU B C 1
ATOM 1021 O O . LEU B 1 12 ? 38.811 0.640 10.179 1.00 22.54 11 LEU B O 1
ATOM 1026 N N . LYS B 1 13 ? 37.845 0.106 12.160 1.00 24.85 12 LYS B N 1
ATOM 1027 C CA . LYS B 1 13 ? 39.093 0.141 12.925 1.00 27.95 12 LYS B CA 1
ATOM 1028 C C . LYS B 1 13 ? 40.060 -0.975 12.548 1.00 30.27 12 LYS B C 1
ATOM 1029 O O . LYS B 1 13 ? 39.652 -2.028 12.042 1.00 29.71 12 LYS B O 1
ATOM 1035 N N . ASP B 1 14 ? 41.346 -0.687 12.788 1.00 31.46 13 ASP B N 1
ATOM 1036 C CA . ASP B 1 14 ? 42.454 -1.586 12.582 1.00 35.04 13 ASP B CA 1
ATOM 1037 C C . ASP B 1 14 ? 42.123 -2.961 13.158 1.00 35.77 13 ASP B C 1
ATOM 1038 O O . ASP B 1 14 ? 42.368 -3.963 12.523 1.00 37.87 13 ASP B O 1
ATOM 1043 N N . ASN B 1 15 ? 41.560 -3.020 14.352 1.00 37.19 14 ASN B N 1
ATOM 1044 C CA . ASN B 1 15 ? 41.405 -4.350 14.953 1.00 39.67 14 ASN B CA 1
ATOM 1045 C C . ASN B 1 15 ? 40.193 -5.196 14.442 1.00 38.31 14 ASN B C 1
ATOM 1046 O O . ASN B 1 15 ? 40.013 -6.325 14.879 1.00 39.32 14 ASN B O 1
ATOM 1051 N N . VAL B 1 16 ? 39.407 -4.657 13.505 1.00 36.13 15 VAL B N 1
ATOM 1052 C CA . VAL B 1 16 ? 38.054 -5.167 13.185 1.00 33.23 15 VAL B CA 1
ATOM 1053 C C . VAL B 1 16 ? 37.952 -5.582 11.716 1.00 33.34 15 VAL B C 1
ATOM 1054 O O . VAL B 1 16 ? 38.262 -4.779 10.833 1.00 31.72 15 VAL B O 1
ATOM 1058 N N . SER B 1 17 ? 37.482 -6.812 11.458 1.00 31.90 16 SER B N 1
ATOM 1059 C CA . SER B 1 17 ? 37.418 -7.366 10.084 1.00 33.36 16 SER B CA 1
ATOM 1060 C C . SER B 1 17 ? 36.061 -7.913 9.593 1.00 32.69 16 SER B C 1
ATOM 1061 O O . SER B 1 17 ? 35.996 -8.833 8.693 1.00 34.94 16 SER B O 1
ATOM 1064 N N . ILE B 1 18 ? 34.992 -7.330 10.109 1.00 29.27 17 ILE B N 1
ATOM 1065 C CA . ILE B 1 18 ? 33.620 -7.670 9.772 1.00 26.79 17 ILE B CA 1
ATOM 1066 C C . ILE B 1 18 ? 33.432 -7.567 8.258 1.00 27.25 17 ILE B C 1
ATOM 1067 O O . ILE B 1 18 ? 33.615 -6.505 7.708 1.00 27.66 17 ILE B O 1
ATOM 1072 N N . SER B 1 19 ? 33.095 -8.667 7.592 1.00 26.02 18 SER B N 1
ATOM 1073 C CA . SER B 1 19 ? 32.930 -8.607 6.152 1.00 26.94 18 SER B CA 1
ATOM 1074 C C . SER B 1 19 ? 31.481 -8.531 5.654 1.00 25.51 18 SER B C 1
ATOM 1075 O O . SER B 1 19 ? 31.247 -8.022 4.556 1.00 25.64 18 SER B O 1
ATOM 1078 N N . GLU B 1 20 ? 30.515 -9.018 6.434 1.00 26.30 19 GLU B N 1
ATOM 1079 C CA . GLU B 1 20 ? 29.099 -8.933 5.971 1.00 26.26 19 GLU B CA 1
ATOM 1080 C C . GLU B 1 20 ? 28.655 -7.500 5.996 1.00 26.59 19 GLU B C 1
ATOM 1081 O O . GLU B 1 20 ? 28.826 -6.809 7.018 1.00 26.23 19 GLU B O 1
ATOM 1087 N N . TYR B 1 21 ? 28.109 -7.030 4.881 1.00 25.61 20 TYR B N 1
ATOM 1088 C CA . TYR B 1 21 ? 27.961 -5.596 4.652 1.00 27.65 20 TYR B CA 1
ATOM 1089 C C . TYR B 1 21 ? 27.028 -4.977 5.705 1.00 28.86 20 TYR B C 1
ATOM 1090 O O . TYR B 1 21 ? 27.324 -3.914 6.291 1.00 28.17 20 TYR B O 1
ATOM 1099 N N . THR B 1 22 ? 25.912 -5.644 5.980 1.00 28.95 21 THR B N 1
ATOM 1100 C CA . THR B 1 22 ? 24.948 -5.009 6.871 1.00 29.53 21 THR B CA 1
ATOM 1101 C C . THR B 1 22 ? 25.530 -4.958 8.265 1.00 29.18 21 THR B C 1
ATOM 1102 O O . THR B 1 22 ? 25.295 -3.985 8.968 1.00 27.96 21 THR B O 1
ATOM 1106 N N . GLU B 1 23 ? 26.307 -5.982 8.633 1.00 28.85 22 GLU B N 1
ATOM 1107 C CA . GLU B 1 23 ? 27.007 -6.012 9.917 1.00 29.68 22 GLU B CA 1
ATOM 1108 C C . GLU B 1 23 ? 28.081 -4.943 9.990 1.00 29.21 22 GLU B C 1
ATOM 1109 O O . GLU B 1 23 ? 28.332 -4.406 11.068 1.00 29.04 22 GLU B O 1
ATOM 1115 N N . MET B 1 24 ? 28.709 -4.609 8.868 1.00 28.74 23 MET B N 1
ATOM 1116 C CA . MET B 1 24 ? 29.640 -3.473 8.872 1.00 28.45 23 MET B CA 1
ATOM 1117 C C . MET B 1 24 ? 28.930 -2.138 9.141 1.00 28.57 23 MET B C 1
ATOM 1118 O O . MET B 1 24 ? 29.433 -1.283 9.877 1.00 27.16 23 MET B O 1
ATOM 1123 N N . ILE B 1 25 ? 27.779 -1.938 8.521 1.00 26.20 24 ILE B N 1
ATOM 1124 C CA . ILE B 1 25 ? 27.005 -0.731 8.750 1.00 26.83 24 ILE B CA 1
ATOM 1125 C C . ILE B 1 25 ? 26.577 -0.673 10.217 1.00 27.38 24 ILE B C 1
ATOM 1126 O O . ILE B 1 25 ? 26.701 0.392 10.887 1.00 26.15 24 ILE B O 1
ATOM 1131 N N . ASP B 1 26 ? 26.065 -1.806 10.717 1.00 26.03 25 ASP B N 1
ATOM 1132 C CA . ASP B 1 26 ? 25.671 -1.870 12.111 1.00 27.37 25 ASP B CA 1
ATOM 1133 C C . ASP B 1 26 ? 26.837 -1.503 12.998 1.00 25.79 25 ASP B C 1
ATOM 1134 O O . ASP B 1 26 ? 26.659 -0.744 13.947 1.00 25.56 25 ASP B O 1
ATOM 1139 N N . TRP B 1 27 ? 28.026 -2.034 12.713 1.00 24.09 26 TRP B N 1
ATOM 1140 C CA . TRP B 1 27 ? 29.189 -1.693 13.550 1.00 23.22 26 TRP B CA 1
ATOM 1141 C C . TRP B 1 27 ? 29.419 -0.182 13.537 1.00 22.45 26 TRP B C 1
ATOM 1142 O O . TRP B 1 27 ? 29.680 0.420 14.595 1.00 23.01 26 TRP B O 1
ATOM 1153 N N . ALA B 1 28 ? 29.246 0.458 12.387 1.00 21.36 27 ALA B N 1
ATOM 1154 C CA . ALA B 1 28 ? 29.511 1.900 12.314 1.00 22.18 27 ALA B CA 1
ATOM 1155 C C . ALA B 1 28 ? 28.546 2.685 13.219 1.00 23.94 27 ALA B C 1
ATOM 1156 O O . ALA B 1 28 ? 28.969 3.577 13.978 1.00 24.26 27 ALA B O 1
ATOM 1158 N N . TYR B 1 29 ? 27.252 2.351 13.145 1.00 24.87 28 TYR B N 1
ATOM 1159 C CA . TYR B 1 29 ? 26.252 3.063 13.984 1.00 25.83 28 TYR B CA 1
ATOM 1160 C C . TYR B 1 29 ? 26.448 2.767 15.463 1.00 25.97 28 TYR B C 1
ATOM 1161 O O . TYR B 1 29 ? 26.098 3.576 16.320 1.00 27.85 28 TYR B O 1
ATOM 1170 N N . LYS B 1 30 ? 26.983 1.607 15.779 1.00 24.94 29 LYS B N 1
ATOM 1171 C CA . LYS B 1 30 ? 27.334 1.277 17.141 1.00 26.14 29 LYS B CA 1
ATOM 1172 C C . LYS B 1 30 ? 28.665 1.850 17.598 1.00 25.88 29 LYS B C 1
ATOM 1173 O O . LYS B 1 30 ? 28.959 1.825 18.798 1.00 26.46 29 LYS B O 1
ATOM 1179 N N . ASN B 1 31 ? 29.441 2.398 16.659 1.00 23.44 30 ASN B N 1
ATOM 1180 C CA . ASN B 1 31 ? 30.765 2.921 16.991 1.00 23.85 30 ASN B CA 1
ATOM 1181 C C . ASN B 1 31 ? 30.946 4.372 16.519 1.00 23.45 30 ASN B C 1
ATOM 1182 O O . ASN B 1 31 ? 32.000 4.749 15.969 1.00 23.31 30 ASN B O 1
ATOM 1187 N N . ILE B 1 32 ? 29.923 5.187 16.755 1.00 22.84 31 ILE B N 1
ATOM 1188 C CA . ILE B 1 32 ? 29.989 6.621 16.378 1.00 25.01 31 ILE B CA 1
ATOM 1189 C C . ILE B 1 32 ? 31.123 7.321 17.135 1.00 24.97 31 ILE B C 1
ATOM 1190 O O . ILE B 1 32 ? 31.631 8.353 16.683 1.00 25.43 31 ILE B O 1
ATOM 1195 N N . GLN B 1 33 ? 31.545 6.755 18.251 1.00 24.46 32 GLN B N 1
ATOM 1196 C CA . GLN B 1 33 ? 32.652 7.376 18.994 1.00 26.39 32 GLN B CA 1
ATOM 1197 C C . GLN B 1 33 ? 33.996 7.188 18.257 1.00 24.80 32 GLN B C 1
ATOM 1198 O O . GLN B 1 33 ? 34.991 7.853 18.542 1.00 23.71 32 GLN B O 1
ATOM 1204 N N . SER B 1 34 ? 34.042 6.269 17.304 1.00 22.97 33 SER B N 1
ATOM 1205 C CA . SER B 1 34 ? 35.287 5.939 16.650 1.00 21.72 33 SER B CA 1
ATOM 1206 C C . SER B 1 34 ? 35.835 7.099 15.820 1.00 20.98 33 SER B C 1
ATOM 1207 O O . SER B 1 34 ? 35.102 7.742 15.093 1.00 21.26 33 SER B O 1
ATOM 1210 N N . GLU B 1 35 ? 37.158 7.294 15.892 1.00 20.03 34 GLU B N 1
ATOM 1211 C CA . GLU B 1 35 ? 37.836 8.240 15.020 1.00 21.70 34 GLU B CA 1
ATOM 1212 C C . GLU B 1 35 ? 37.719 7.860 13.542 1.00 19.48 34 GLU B C 1
ATOM 1213 O O . GLU B 1 35 ? 37.897 8.699 12.664 1.00 21.52 34 GLU B O 1
ATOM 1219 N N . THR B 1 36 ? 37.310 6.629 13.270 1.00 18.59 35 THR B N 1
ATOM 1220 C CA . THR B 1 36 ? 37.140 6.165 11.911 1.00 18.04 35 THR B CA 1
ATOM 1221 C C . THR B 1 36 ? 35.714 6.336 11.399 1.00 18.65 35 THR B C 1
ATOM 1222 O O . THR B 1 36 ? 35.410 5.907 10.299 1.00 17.53 35 THR B O 1
ATOM 1226 N N . VAL B 1 37 ? 34.831 6.931 12.195 1.00 20.52 36 VAL B N 1
ATOM 1227 C CA . VAL B 1 37 ? 33.444 7.128 11.770 1.00 21.32 36 VAL B CA 1
ATOM 1228 C C . VAL B 1 37 ? 33.150 8.617 11.829 1.00 22.59 36 VAL B C 1
ATOM 1229 O O . VAL B 1 37 ? 33.434 9.275 12.855 1.00 23.50 36 VAL B O 1
ATOM 1233 N N . VAL B 1 38 ? 32.623 9.144 10.739 1.00 21.17 37 VAL B N 1
ATOM 1234 C CA . VAL B 1 38 ? 32.105 10.498 10.735 1.00 22.02 37 VAL B CA 1
ATOM 1235 C C . VAL B 1 38 ? 30.590 10.473 10.537 1.00 22.54 37 VAL B C 1
ATOM 1236 O O . VAL B 1 38 ? 30.084 9.938 9.548 1.00 21.90 37 VAL B O 1
ATOM 1240 N N . GLU B 1 39 ? 29.870 11.050 11.493 1.00 22.20 38 GLU B N 1
ATOM 1241 C CA . GLU B 1 39 ? 28.432 11.104 11.449 1.00 23.50 38 GLU B CA 1
ATOM 1242 C C . GLU B 1 39 ? 28.086 12.531 10.973 1.00 24.17 38 GLU B C 1
ATOM 1243 O O . GLU B 1 39 ? 28.588 13.500 11.528 1.00 25.10 38 GLU B O 1
ATOM 1249 N N . ILE B 1 40 ? 27.251 12.647 9.958 1.00 22.45 39 ILE B N 1
ATOM 1250 C CA . ILE B 1 40 ? 26.949 13.926 9.313 1.00 23.28 39 ILE B CA 1
ATOM 1251 C C . ILE B 1 40 ? 25.435 14.151 9.345 1.00 22.74 39 ILE B C 1
ATOM 1252 O O . ILE B 1 40 ? 24.658 13.317 8.832 1.00 22.58 39 ILE B O 1
ATOM 1257 N N . THR B 1 41 ? 25.031 15.252 9.978 1.00 22.96 40 THR B N 1
ATOM 1258 C CA . THR B 1 41 ? 23.597 15.470 10.233 1.00 23.24 40 THR B CA 1
ATOM 1259 C C . THR B 1 41 ? 22.966 16.085 8.995 1.00 24.47 40 THR B C 1
ATOM 1260 O O . THR B 1 41 ? 23.658 16.629 8.151 1.00 22.72 40 THR B O 1
ATOM 1264 N N . GLU B 1 42 ? 21.635 16.070 8.951 1.00 25.07 41 GLU B N 1
ATOM 1265 C CA . GLU B 1 42 ? 20.859 16.723 7.890 1.00 28.27 41 GLU B CA 1
ATOM 1266 C C . GLU B 1 42 ? 21.279 18.190 7.725 1.00 27.04 41 GLU B C 1
ATOM 1267 O O . GLU B 1 42 ? 21.422 18.645 6.603 1.00 27.19 41 GLU B O 1
ATOM 1273 N N . ASN B 1 43 ? 21.478 18.932 8.817 1.00 27.07 42 ASN B N 1
ATOM 1274 C CA . ASN B 1 43 ? 21.942 20.348 8.668 1.00 27.49 42 ASN B CA 1
ATOM 1275 C C . ASN B 1 43 ? 23.339 20.470 8.097 1.00 26.00 42 ASN B C 1
ATOM 1276 O O . ASN B 1 43 ? 23.641 21.418 7.358 1.00 25.23 42 ASN B O 1
ATOM 1281 N N . GLN B 1 44 ? 24.202 19.529 8.468 1.00 24.89 43 GLN B N 1
ATOM 1282 C CA . GLN B 1 44 ? 25.561 19.537 7.918 1.00 24.63 43 GLN B CA 1
ATOM 1283 C C . GLN B 1 44 ? 25.545 19.158 6.465 1.00 22.61 43 GLN B C 1
ATOM 1284 O O . GLN B 1 44 ? 26.352 19.671 5.691 1.00 24.06 43 GLN B O 1
ATOM 1290 N N . ILE B 1 45 ? 24.663 18.245 6.077 1.00 21.90 44 ILE B N 1
ATOM 1291 C CA . ILE B 1 45 ? 24.567 17.952 4.655 1.00 22.31 44 ILE B CA 1
ATOM 1292 C C . ILE B 1 45 ? 24.245 19.264 3.887 1.00 22.57 44 ILE B C 1
ATOM 1293 O O . ILE B 1 45 ? 24.856 19.568 2.874 1.00 21.69 44 ILE B O 1
ATOM 1298 N N . ILE B 1 46 ? 23.275 20.019 4.377 1.00 21.59 45 ILE B N 1
ATOM 1299 C CA . ILE B 1 46 ? 22.885 21.279 3.708 1.00 23.02 45 ILE B CA 1
ATOM 1300 C C . ILE B 1 46 ? 24.027 22.269 3.707 1.00 22.40 45 ILE B C 1
ATOM 1301 O O . ILE B 1 46 ? 24.383 22.846 2.688 1.00 25.03 45 ILE B O 1
ATOM 1306 N N . GLU B 1 47 ? 24.632 22.462 4.860 1.00 23.05 46 GLU B N 1
ATOM 1307 C CA . GLU B 1 47 ? 25.710 23.424 4.986 1.00 23.38 46 GLU B CA 1
ATOM 1308 C C . GLU B 1 47 ? 26.814 23.103 3.980 1.00 23.65 46 GLU B C 1
ATOM 1309 O O . GLU B 1 47 ? 27.285 23.975 3.242 1.00 21.35 46 GLU B O 1
ATOM 1315 N N . TYR B 1 48 ? 27.209 21.839 3.940 1.00 23.40 47 TYR B N 1
ATOM 1316 C CA . TYR B 1 48 ? 28.341 21.485 3.097 1.00 25.09 47 TYR B CA 1
ATOM 1317 C C . TYR B 1 48 ? 27.987 21.332 1.637 1.00 25.15 47 TYR B C 1
ATOM 1318 O O . TYR B 1 48 ? 28.850 21.442 0.783 1.00 27.40 47 TYR B O 1
ATOM 1327 N N . GLN B 1 49 ? 26.716 21.052 1.365 1.00 25.25 48 GLN B N 1
ATOM 1328 C CA . GLN B 1 49 ? 26.168 21.135 0.011 1.00 24.83 48 GLN B CA 1
ATOM 1329 C C . GLN B 1 49 ? 26.412 22.560 -0.493 1.00 23.59 48 GLN B C 1
ATOM 1330 O O . GLN B 1 49 ? 26.991 22.730 -1.553 1.00 23.48 48 GLN B O 1
ATOM 1336 N N . ASN B 1 50 ? 25.974 23.570 0.263 1.00 22.83 49 ASN B N 1
ATOM 1337 C CA . ASN B 1 50 ? 26.051 24.938 -0.226 1.00 22.45 49 ASN B CA 1
ATOM 1338 C C . ASN B 1 50 ? 27.444 25.492 -0.177 1.00 22.82 49 ASN B C 1
ATOM 1339 O O . ASN B 1 50 ? 27.724 26.421 -0.903 1.00 23.31 49 ASN B O 1
ATOM 1344 N N . ARG B 1 51 ? 28.336 24.898 0.625 1.00 22.62 50 ARG B N 1
ATOM 1345 C CA . ARG B 1 51 ? 29.741 25.343 0.606 1.00 23.75 50 ARG B CA 1
ATOM 1346 C C . ARG B 1 51 ? 30.469 24.739 -0.592 1.00 23.56 50 ARG B C 1
ATOM 1347 O O . ARG B 1 51 ? 31.557 25.185 -0.952 1.00 24.10 50 ARG B O 1
ATOM 1355 N N . GLY B 1 52 ? 29.898 23.675 -1.159 1.00 23.23 51 GLY B N 1
ATOM 1356 C CA . GLY B 1 52 ? 30.502 23.019 -2.328 1.00 23.34 51 GLY B CA 1
ATOM 1357 C C . GLY B 1 52 ? 31.354 21.805 -1.970 1.00 22.76 51 GLY B C 1
ATOM 1358 O O . GLY B 1 52 ? 32.115 21.325 -2.820 1.00 22.98 51 GLY B O 1
ATOM 1359 N N . LEU B 1 53 ? 31.224 21.291 -0.748 1.00 22.24 52 LEU B N 1
ATOM 1360 C CA . LEU B 1 53 ? 31.971 20.064 -0.372 1.00 23.53 52 LEU B CA 1
ATOM 1361 C C . LEU B 1 53 ? 31.572 18.813 -1.196 1.00 23.44 52 LEU B C 1
ATOM 1362 O O . LEU B 1 53 ? 32.438 18.098 -1.764 1.00 23.49 52 LEU B O 1
ATOM 1367 N N . TRP B 1 54 ? 30.278 18.524 -1.270 1.00 23.33 53 TRP B N 1
ATOM 1368 C CA . TRP B 1 54 ? 29.855 17.336 -1.999 1.00 25.14 53 TRP B CA 1
ATOM 1369 C C . TRP B 1 54 ? 30.214 17.470 -3.479 1.00 25.96 53 TRP B C 1
ATOM 1370 O O . TRP B 1 54 ? 30.691 16.514 -4.073 1.00 27.37 53 TRP B O 1
ATOM 1381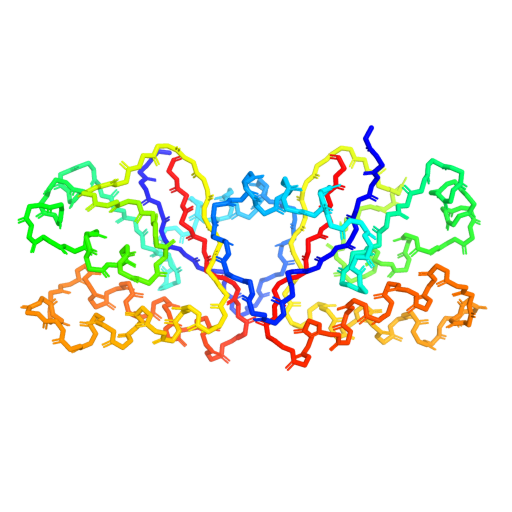 N N . ARG B 1 55 ? 30.071 18.676 -4.043 1.00 25.76 54 ARG B N 1
ATOM 1382 C CA . ARG B 1 55 ? 30.500 18.890 -5.413 1.00 26.13 54 ARG B CA 1
ATOM 1383 C C . ARG B 1 55 ? 32.004 18.588 -5.563 1.00 27.19 54 ARG B C 1
ATOM 1384 O O . ARG B 1 55 ? 32.426 17.968 -6.557 1.00 26.69 54 ARG B O 1
ATOM 1392 N N . LEU B 1 56 ? 32.820 19.061 -4.612 1.00 26.14 55 LEU B N 1
ATOM 1393 C CA . LEU B 1 56 ? 34.247 18.795 -4.658 1.00 26.92 55 LEU B CA 1
ATOM 1394 C C . LEU B 1 56 ? 34.551 17.294 -4.670 1.00 26.66 55 LEU B C 1
ATOM 1395 O O . LEU B 1 56 ? 35.350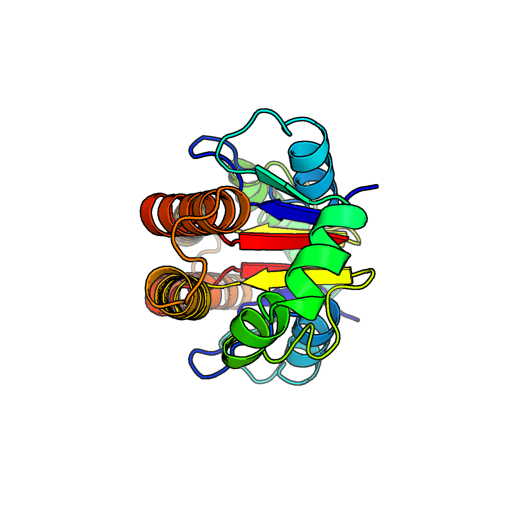 16.840 -5.476 1.00 26.80 55 LEU B O 1
ATOM 1400 N N . VAL B 1 57 ? 33.956 16.538 -3.751 1.00 26.92 56 VAL B N 1
ATOM 1401 C CA . VAL B 1 57 ? 34.162 15.086 -3.699 1.00 28.75 56 VAL B CA 1
ATOM 1402 C C . VAL B 1 57 ? 33.716 14.401 -5.007 1.00 29.87 56 VAL B C 1
ATOM 1403 O O . VAL B 1 57 ? 34.382 13.477 -5.486 1.00 29.88 56 VAL B O 1
ATOM 1407 N N . SER B 1 58 ? 32.614 14.881 -5.586 1.00 30.10 57 SER B N 1
ATOM 1408 C CA . SER B 1 58 ? 32.059 14.322 -6.812 1.00 31.21 57 SER B CA 1
ATOM 1409 C C . SER B 1 58 ? 33.024 14.492 -7.995 1.00 32.47 57 SER B C 1
ATOM 1410 O O . SER B 1 58 ? 32.947 13.755 -8.970 1.00 32.06 57 SER B O 1
ATOM 1413 N N . GLU B 1 59 ? 33.908 15.487 -7.939 1.00 33.47 58 GLU B N 1
ATOM 1414 C CA . GLU B 1 59 ? 34.933 15.604 -8.979 1.00 35.02 58 GLU B CA 1
ATOM 1415 C C . GLU B 1 59 ? 35.753 14.326 -9.088 1.00 35.04 58 GLU B C 1
ATOM 1416 O O . GLU B 1 59 ? 36.210 14.001 -10.169 1.00 34.81 58 GLU B O 1
ATOM 1422 N N . ILE B 1 60 ? 35.912 13.599 -7.977 1.00 33.83 59 ILE B N 1
ATOM 1423 C CA . ILE B 1 60 ? 36.571 12.307 -7.979 1.00 34.01 59 ILE B CA 1
ATOM 1424 C C . ILE B 1 60 ? 35.572 11.195 -8.165 1.00 34.41 59 ILE B C 1
ATOM 1425 O O . ILE B 1 60 ? 35.750 10.333 -9.006 1.00 34.23 59 ILE B O 1
ATOM 1430 N N . THR B 1 61 ? 34.511 11.184 -7.373 1.00 34.09 60 THR B N 1
ATOM 1431 C CA . THR B 1 61 ? 33.687 9.983 -7.338 1.00 35.50 60 THR B CA 1
ATOM 1432 C C . THR B 1 61 ? 32.551 9.967 -8.355 1.00 36.77 60 THR B C 1
ATOM 1433 O O . THR B 1 61 ? 31.899 8.941 -8.520 1.00 37.30 60 THR B O 1
ATOM 1437 N N . ASP B 1 62 ? 32.268 11.110 -8.984 1.00 37.40 61 ASP B N 1
ATOM 1438 C CA . ASP B 1 62 ? 31.127 11.234 -9.927 1.00 39.07 61 ASP B CA 1
ATOM 1439 C C . ASP B 1 62 ? 29.754 11.032 -9.274 1.00 38.88 61 ASP B C 1
ATOM 1440 O O . ASP B 1 62 ? 28.760 10.835 -9.960 1.00 39.90 61 ASP B O 1
ATOM 1445 N N . ASN B 1 63 ? 29.701 11.095 -7.946 1.00 38.92 62 ASN B N 1
ATOM 1446 C CA . ASN B 1 63 ? 28.453 10.950 -7.218 1.00 38.55 62 ASN B CA 1
ATOM 1447 C C . ASN B 1 63 ? 28.246 12.154 -6.298 1.00 38.18 62 ASN B C 1
ATOM 1448 O O . ASN B 1 63 ? 29.218 12.868 -5.989 1.00 36.75 62 ASN B O 1
ATOM 1453 N N . TRP B 1 64 ? 26.999 12.368 -5.863 1.00 37.35 63 TRP B N 1
ATOM 1454 C CA . TRP B 1 64 ? 26.672 13.490 -4.956 1.00 39.02 63 TRP B CA 1
ATOM 1455 C C . TRP B 1 64 ? 27.079 14.843 -5.558 1.00 39.35 63 TRP B C 1
ATOM 1456 O O . TRP B 1 64 ? 27.714 15.672 -4.895 1.00 38.93 63 TRP B O 1
ATOM 1467 N N . LEU B 1 65 ? 26.711 15.039 -6.816 1.00 40.35 64 LEU B N 1
ATOM 1468 C CA . LEU B 1 65 ? 27.075 16.231 -7.585 1.00 41.88 64 LEU B CA 1
ATOM 1469 C C . LEU B 1 65 ? 26.698 17.553 -6.896 1.00 42.21 64 LEU B C 1
ATOM 1470 O O . LEU B 1 65 ? 27.350 18.580 -7.125 1.00 42.50 64 LEU B O 1
ATOM 1475 N N . PHE B 1 66 ? 25.657 17.519 -6.061 1.00 42.17 65 PHE B N 1
ATOM 1476 C CA . PHE B 1 66 ? 25.275 18.683 -5.238 1.00 42.61 65 PHE B CA 1
ATOM 1477 C C . PHE B 1 66 ? 25.126 18.270 -3.771 1.00 42.03 65 PHE B C 1
ATOM 1478 O O . PHE B 1 66 ? 25.439 19.040 -2.832 1.00 41.00 65 PHE B O 1
ATOM 1486 N N . GLY B 1 67 ? 24.623 17.055 -3.577 1.00 41.23 66 GLY B N 1
ATOM 1487 C CA . GLY B 1 67 ? 24.507 16.520 -2.237 1.00 40.77 66 GLY B CA 1
ATOM 1488 C C . GLY B 1 67 ? 24.232 15.034 -2.219 1.00 40.22 66 GLY B C 1
ATOM 1489 O O . GLY B 1 67 ? 23.875 14.456 -3.251 1.00 39.30 66 GLY B O 1
ATOM 1490 N N . PRO B 1 68 ? 24.384 14.422 -1.031 1.00 39.77 67 PRO B N 1
ATOM 1491 C CA . PRO B 1 68 ? 24.106 13.030 -0.686 1.00 39.55 67 PRO B CA 1
ATOM 1492 C C . PRO B 1 68 ? 22.661 12.622 -0.873 1.00 40.19 67 PRO B C 1
ATOM 1493 O O . PRO B 1 68 ? 21.749 13.448 -0.788 1.00 40.12 67 PRO B O 1
ATOM 1497 N N . SER B 1 69 ? 22.469 11.343 -1.157 1.00 40.32 68 SER B N 1
ATOM 1498 C CA . SER B 1 69 ? 21.126 10.739 -1.267 1.00 41.59 68 SER B CA 1
ATOM 1499 C C . SER B 1 69 ? 21.210 9.388 -0.608 1.00 40.71 68 SER B C 1
ATOM 1500 O O . SER B 1 69 ? 22.308 8.940 -0.300 1.00 41.13 68 SER B O 1
ATOM 1503 N N . GLU B 1 70 ? 20.073 8.730 -0.386 1.00 40.28 69 GLU B N 1
ATOM 1504 C CA . GLU B 1 70 ? 20.077 7.433 0.294 1.00 39.50 69 GLU B CA 1
ATOM 1505 C C . GLU B 1 70 ? 20.792 6.420 -0.608 1.00 37.44 69 GLU B C 1
ATOM 1506 O O . GLU B 1 70 ? 20.580 6.431 -1.805 1.00 36.90 69 GLU B O 1
ATOM 1512 N N . GLY B 1 71 ? 21.668 5.597 -0.027 1.00 35.34 70 GLY B N 1
ATOM 1513 C CA . GLY B 1 71 ? 22.444 4.592 -0.773 1.00 32.03 70 GLY B CA 1
ATOM 1514 C C . GLY B 1 71 ? 23.774 4.213 -0.124 1.00 30.39 70 GLY B C 1
ATOM 1515 O O . GLY B 1 71 ? 24.030 4.540 1.052 1.00 29.02 70 GLY B O 1
ATOM 1516 N N . ASP B 1 72 ? 24.647 3.532 -0.879 1.00 28.35 71 ASP B N 1
ATOM 1517 C CA . ASP B 1 72 ? 25.949 3.125 -0.325 1.00 26.58 71 ASP B CA 1
ATOM 1518 C C . ASP B 1 72 ? 27.075 3.275 -1.347 1.00 26.19 71 ASP B C 1
ATOM 1519 O O . ASP B 1 72 ? 26.924 2.876 -2.498 1.00 24.30 71 ASP B O 1
ATOM 1524 N N . TRP B 1 73 ? 28.200 3.831 -0.915 1.00 24.26 72 TRP B N 1
ATOM 1525 C CA . TRP B 1 73 ? 29.307 4.078 -1.828 1.00 23.85 72 TRP B CA 1
ATOM 1526 C C . TRP B 1 73 ? 30.547 3.478 -1.158 1.00 25.02 72 TRP B C 1
ATOM 1527 O O . TRP B 1 73 ? 30.685 3.481 0.079 1.00 22.64 72 TRP B O 1
ATOM 1538 N N . LEU B 1 74 ? 31.430 2.910 -1.972 1.00 24.70 73 LEU B N 1
ATOM 1539 C CA . LEU B 1 74 ? 32.641 2.302 -1.483 1.00 27.38 73 LEU B CA 1
ATOM 1540 C C . LEU B 1 74 ? 33.763 3.069 -2.157 1.00 29.48 73 LEU B C 1
ATOM 1541 O O . LEU B 1 74 ? 33.687 3.354 -3.364 1.00 29.36 73 LEU B O 1
ATOM 1546 N N . ILE B 1 75 ? 34.772 3.446 -1.377 1.00 28.66 74 ILE B N 1
ATOM 1547 C CA . ILE B 1 75 ? 35.895 4.271 -1.876 1.00 30.75 74 ILE B CA 1
ATOM 1548 C C . ILE B 1 75 ? 37.116 3.385 -1.647 1.00 28.83 74 ILE B C 1
ATOM 1549 O O . ILE B 1 75 ? 37.321 2.910 -0.535 1.00 26.07 74 ILE B O 1
ATOM 1554 N N . ASP B 1 76 ? 37.886 3.127 -2.719 1.00 29.84 75 ASP B N 1
ATOM 1555 C CA . ASP B 1 76 ? 39.097 2.313 -2.695 1.00 30.38 75 ASP B CA 1
ATOM 1556 C C . ASP B 1 76 ? 40.324 3.263 -2.587 1.00 28.22 75 ASP B C 1
ATOM 1557 O O . ASP B 1 76 ? 40.171 4.439 -2.836 1.00 26.69 75 ASP B O 1
ATOM 1562 N N . LYS B 1 77 ? 41.503 2.716 -2.277 1.00 27.02 76 LYS B N 1
ATOM 1563 C CA . LYS B 1 77 ? 42.734 3.500 -1.999 1.00 28.18 76 LYS B CA 1
ATOM 1564 C C . LYS B 1 77 ? 42.945 4.665 -2.971 1.00 26.95 76 LYS B C 1
ATOM 1565 O O . LYS B 1 77 ? 43.206 5.777 -2.547 1.00 24.98 76 LYS B O 1
ATOM 1571 N N . GLU B 1 78 ? 42.802 4.414 -4.273 1.00 27.32 77 GLU B N 1
ATOM 1572 C CA . GLU B 1 78 ? 43.124 5.440 -5.269 1.00 27.48 77 GLU B CA 1
ATOM 1573 C C . GLU B 1 78 ? 42.189 6.635 -5.129 1.00 27.87 77 GLU B C 1
ATOM 1574 O O . GLU B 1 78 ? 42.616 7.822 -5.098 1.00 25.82 77 GLU B O 1
ATOM 1580 N N . SER B 1 79 ? 40.906 6.324 -5.044 1.00 25.37 78 SER B N 1
ATOM 1581 C CA . SER B 1 79 ? 39.956 7.383 -4.830 1.00 25.11 78 SER B CA 1
ATOM 1582 C C . SER B 1 79 ? 40.121 8.014 -3.453 1.00 23.64 78 SER B C 1
ATOM 1583 O O . SER B 1 79 ? 39.932 9.233 -3.328 1.00 24.10 78 SER B O 1
ATOM 1586 N N . ILE B 1 80 ? 40.410 7.193 -2.442 1.00 22.09 79 ILE B N 1
ATOM 1587 C CA . ILE B 1 80 ? 40.653 7.729 -1.067 1.00 21.92 79 ILE B CA 1
ATOM 1588 C C . ILE B 1 80 ? 41.730 8.811 -1.132 1.00 23.65 79 ILE B C 1
ATOM 1589 O O . ILE B 1 80 ? 41.562 9.947 -0.643 1.00 20.66 79 ILE B O 1
ATOM 1594 N N . LEU B 1 81 ? 42.836 8.476 -1.784 1.00 23.63 80 LEU B N 1
ATOM 1595 C CA . LEU B 1 81 ? 43.943 9.440 -1.913 1.00 24.68 80 LEU B CA 1
ATOM 1596 C C . LEU B 1 81 ? 43.564 10.692 -2.702 1.00 23.90 80 LEU B C 1
ATOM 1597 O O . LEU B 1 81 ? 43.922 11.799 -2.323 1.00 24.73 80 LEU B O 1
ATOM 1602 N N . ALA B 1 82 ? 42.816 10.539 -3.775 1.00 23.16 81 ALA B N 1
ATOM 1603 C CA . ALA B 1 82 ? 42.458 11.673 -4.623 1.00 22.65 81 ALA B CA 1
ATOM 1604 C C . ALA B 1 82 ? 41.488 12.571 -3.878 1.00 22.96 81 ALA B C 1
ATOM 1605 O O . ALA B 1 82 ? 41.571 13.805 -3.996 1.00 22.62 81 ALA B O 1
ATOM 1607 N N . VAL B 1 83 ? 40.535 11.945 -3.174 1.00 22.50 82 VAL B N 1
ATOM 1608 C CA . VAL B 1 83 ? 39.576 12.740 -2.366 1.00 22.10 82 VAL B CA 1
ATOM 1609 C C . VAL B 1 83 ? 40.328 13.488 -1.269 1.00 22.54 82 VAL B C 1
ATOM 1610 O O . VAL B 1 83 ? 40.100 14.685 -1.063 1.00 22.13 82 VAL B O 1
ATOM 1614 N N . LYS B 1 84 ? 41.208 12.784 -0.564 1.00 22.88 83 LYS B N 1
ATOM 1615 C CA . LYS B 1 84 ? 41.955 13.402 0.515 1.00 23.83 83 LYS B CA 1
ATOM 1616 C C . LYS B 1 84 ? 42.746 14.608 0.022 1.00 25.44 83 LYS B C 1
ATOM 1617 O O . LYS B 1 84 ? 42.761 15.680 0.652 1.00 23.10 83 LYS B O 1
ATOM 1623 N N . GLU B 1 85 ? 43.415 14.423 -1.108 1.00 27.41 84 GLU B N 1
ATOM 1624 C CA . GLU B 1 85 ? 44.100 15.527 -1.755 1.00 30.22 84 GLU B CA 1
ATOM 1625 C C . GLU B 1 85 ? 43.235 16.724 -2.068 1.00 30.36 84 GLU B C 1
ATOM 1626 O O . GLU B 1 85 ? 43.647 17.854 -1.794 1.00 30.81 84 GLU B O 1
ATOM 1632 N N . LYS B 1 86 ? 42.033 16.498 -2.587 1.00 28.98 85 LYS B N 1
ATOM 1633 C CA . LYS B 1 86 ? 41.161 17.613 -2.895 1.00 29.40 85 LYS B CA 1
ATOM 1634 C C . LYS B 1 86 ? 40.743 18.324 -1.615 1.00 27.49 85 LYS B C 1
ATOM 1635 O O . LYS B 1 86 ? 40.701 19.550 -1.555 1.00 26.44 85 LYS B O 1
ATOM 1641 N N . LEU B 1 87 ? 40.439 17.537 -0.594 1.00 24.68 86 LEU B N 1
ATOM 1642 C CA . LEU B 1 87 ? 39.949 18.160 0.638 1.00 24.20 86 LEU B CA 1
ATOM 1643 C C . LEU B 1 87 ? 41.066 18.970 1.279 1.00 23.70 86 LEU B C 1
ATOM 1644 O O . LEU B 1 87 ? 40.851 20.091 1.745 1.00 22.97 86 LEU B O 1
ATOM 1649 N N . GLN B 1 88 ? 42.250 18.391 1.308 1.00 23.80 87 GLN B N 1
ATOM 1650 C CA . GLN B 1 88 ? 43.398 19.080 1.904 1.00 26.64 87 GLN B CA 1
ATOM 1651 C C . GLN B 1 88 ? 43.752 20.418 1.236 1.00 28.24 87 GLN B C 1
ATOM 1652 O O . GLN B 1 88 ? 44.213 21.343 1.910 1.00 28.00 87 GLN B O 1
ATOM 1658 N N . ASN B 1 89 ? 43.500 20.529 -0.070 1.00 29.94 88 ASN B N 1
ATOM 1659 C CA . ASN B 1 89 ? 43.715 21.773 -0.825 1.00 31.75 88 ASN B CA 1
ATOM 1660 C C . ASN B 1 89 ? 42.486 22.716 -0.981 1.00 31.86 88 ASN B C 1
ATOM 1661 O O . ASN B 1 89 ? 42.560 23.759 -1.662 1.00 32.50 88 ASN B O 1
ATOM 1666 N N . SER B 1 90 ? 41.375 22.370 -0.332 1.00 30.14 89 SER B N 1
ATOM 1667 C CA . SER B 1 90 ? 40.122 23.113 -0.462 1.00 30.11 89 SER B CA 1
ATOM 1668 C C . SER B 1 90 ? 40.077 24.326 0.463 1.00 30.53 89 SER B C 1
ATOM 1669 O O . SER B 1 90 ? 40.912 24.480 1.342 1.00 31.37 89 SER B O 1
ATOM 1672 N N . ASP B 1 91 ? 39.072 25.161 0.255 1.00 31.41 90 ASP B N 1
ATOM 1673 C CA . ASP B 1 91 ? 38.829 26.372 1.058 1.00 32.89 90 ASP B CA 1
ATOM 1674 C C . ASP B 1 91 ? 38.247 26.016 2.412 1.00 31.88 90 ASP B C 1
ATOM 1675 O O . ASP B 1 91 ? 38.091 26.876 3.281 1.00 32.09 90 ASP B O 1
ATOM 1680 N N . PHE B 1 92 ? 37.837 24.770 2.576 1.00 30.67 91 PHE B N 1
ATOM 1681 C CA . PHE B 1 92 ? 37.319 24.372 3.869 1.00 30.84 91 PHE B CA 1
ATOM 1682 C C . PHE B 1 92 ? 38.207 23.312 4.528 1.00 30.27 91 PHE B C 1
ATOM 1683 O O . PHE B 1 92 ? 37.783 22.619 5.444 1.00 30.85 91 PHE B O 1
ATOM 1691 N N . SER B 1 93 ? 39.468 23.223 4.122 1.00 29.14 92 SER B N 1
ATOM 1692 C CA . SER B 1 93 ? 40.343 22.202 4.650 1.00 29.40 92 SER B CA 1
ATOM 1693 C C . SER B 1 93 ? 40.596 22.252 6.179 1.00 28.92 92 SER B C 1
ATOM 1694 O O . SER B 1 93 ? 41.089 21.288 6.773 1.00 31.36 92 SER B O 1
ATOM 1697 N N . THR B 1 94 ? 40.304 23.364 6.832 1.00 26.73 93 THR B N 1
ATOM 1698 C CA . THR B 1 94 ? 40.544 23.408 8.280 1.00 24.83 93 THR B CA 1
ATOM 1699 C C . THR B 1 94 ? 39.231 23.346 9.067 1.00 24.62 93 THR B C 1
ATOM 1700 O O . THR B 1 94 ? 39.235 23.462 10.287 1.00 25.63 93 THR B O 1
ATOM 1704 N N . GLU B 1 95 ? 38.115 23.141 8.377 1.00 21.76 94 GLU B N 1
ATOM 1705 C CA . GLU B 1 95 ? 36.834 23.015 9.024 1.00 23.49 94 GLU B CA 1
ATOM 1706 C C . GLU B 1 95 ? 36.732 21.657 9.719 1.00 21.34 94 GLU B C 1
ATOM 1707 O O . GLU B 1 95 ? 37.088 20.648 9.096 1.00 20.25 94 GLU B O 1
ATOM 1713 N N . PRO B 1 96 ? 36.138 21.606 10.927 1.00 20.33 95 PRO B N 1
ATOM 1714 C CA . PRO B 1 96 ? 36.049 20.328 11.679 1.00 20.60 95 PRO B CA 1
ATOM 1715 C C . PRO B 1 96 ? 35.511 19.156 10.872 1.00 21.04 95 PRO B C 1
ATOM 1716 O O . PRO B 1 96 ? 36.142 18.096 10.858 1.00 21.43 95 PRO B O 1
ATOM 1720 N N . LEU B 1 97 ? 34.358 19.319 10.228 1.00 21.06 96 LEU B N 1
ATOM 1721 C CA . LEU B 1 97 ? 33.788 18.201 9.489 1.00 21.09 96 LEU B CA 1
ATOM 1722 C C . LEU B 1 97 ? 34.796 17.718 8.452 1.00 20.61 96 LEU B C 1
ATOM 1723 O O . LEU B 1 97 ? 34.959 16.528 8.250 1.00 20.35 96 LEU B O 1
ATOM 1728 N N . VAL B 1 98 ? 35.447 18.635 7.767 1.00 20.15 97 VAL B N 1
ATOM 1729 C CA . VAL B 1 98 ? 36.351 18.226 6.700 1.00 20.35 97 VAL B CA 1
ATOM 1730 C C . VAL B 1 98 ? 37.578 17.573 7.246 1.00 20.07 97 VAL B C 1
ATOM 1731 O O . VAL B 1 98 ? 38.032 16.541 6.736 1.00 20.06 97 VAL B O 1
ATOM 1735 N N . LYS B 1 99 ? 38.127 18.163 8.319 1.00 18.46 98 LYS B N 1
ATOM 1736 C CA . LYS B 1 99 ? 39.228 17.486 9.019 1.00 17.94 98 LYS B CA 1
ATOM 1737 C C . LYS B 1 99 ? 38.828 16.051 9.443 1.00 17.99 98 LYS B C 1
ATOM 1738 O O . LYS B 1 99 ? 39.636 15.114 9.384 1.00 19.03 98 LYS B O 1
ATOM 1744 N N . ASN B 1 100 ? 37.608 15.876 9.932 1.00 17.74 99 ASN B N 1
ATOM 1745 C CA . ASN B 1 100 ? 37.198 14.557 10.350 1.00 18.02 99 ASN B CA 1
ATOM 1746 C C . ASN B 1 100 ? 37.128 13.578 9.145 1.00 17.81 99 ASN B C 1
ATOM 1747 O O . ASN B 1 100 ? 37.517 12.430 9.260 1.00 19.04 99 ASN B O 1
ATOM 1752 N N . ILE B 1 101 ? 36.629 14.060 8.022 1.00 17.11 100 ILE B N 1
ATOM 1753 C CA . ILE B 1 101 ? 36.589 13.206 6.831 1.00 18.48 100 ILE B CA 1
ATOM 1754 C C . ILE B 1 101 ? 38.006 12.854 6.411 1.00 18.25 100 ILE B C 1
ATOM 1755 O O . ILE B 1 101 ? 38.308 11.672 6.191 1.00 18.43 100 ILE B O 1
ATOM 1760 N N . ILE B 1 102 ? 38.875 13.862 6.335 1.00 18.38 101 ILE B N 1
ATOM 1761 C CA . ILE B 1 102 ? 40.290 13.651 6.032 1.00 19.44 101 ILE B CA 1
ATOM 1762 C C . ILE B 1 102 ? 40.884 12.595 6.953 1.00 19.38 101 ILE B C 1
ATOM 1763 O O . ILE B 1 102 ? 41.652 11.730 6.524 1.00 19.87 101 ILE B O 1
ATOM 1768 N N . HIS B 1 103 ? 40.536 12.662 8.215 1.00 19.33 102 HIS B N 1
ATOM 1769 C CA . HIS B 1 103 ? 41.146 11.736 9.132 1.00 20.68 102 HIS B CA 1
ATOM 1770 C C . HIS B 1 103 ? 40.749 10.301 8.814 1.00 20.95 102 HIS B C 1
ATOM 1771 O O . HIS B 1 103 ? 41.604 9.406 8.867 1.00 21.74 102 HIS B O 1
ATOM 1778 N N . VAL B 1 104 ? 39.467 10.074 8.534 1.00 19.69 103 VAL B N 1
ATOM 1779 C CA . VAL B 1 104 ? 39.010 8.709 8.131 1.00 19.41 103 VAL B CA 1
ATOM 1780 C C . VAL B 1 104 ? 39.784 8.199 6.915 1.00 19.37 103 VAL B C 1
ATOM 1781 O O . VAL B 1 104 ? 40.252 7.047 6.864 1.00 20.73 103 VAL B O 1
ATOM 1785 N N . LEU B 1 105 ? 39.940 9.076 5.963 1.00 19.08 104 LEU B N 1
ATOM 1786 C CA . LEU B 1 105 ? 40.700 8.759 4.735 1.00 19.20 104 LEU B CA 1
ATOM 1787 C C . LEU B 1 105 ? 42.154 8.406 5.060 1.00 19.94 104 LEU B C 1
ATOM 1788 O O . LEU B 1 105 ? 42.675 7.387 4.593 1.00 18.53 104 LEU B O 1
ATOM 1793 N N . GLU B 1 106 ? 42.806 9.213 5.883 1.00 19.22 105 GLU B N 1
ATOM 1794 C CA . GLU B 1 106 ? 44.183 8.880 6.273 1.00 20.42 105 GLU B CA 1
ATOM 1795 C C . GLU B 1 106 ? 44.256 7.552 7.010 1.00 21.04 105 GLU B C 1
ATOM 1796 O O . GLU B 1 106 ? 45.215 6.767 6.803 1.00 20.75 105 GLU B O 1
ATOM 1802 N N . TYR B 1 107 ? 43.321 7.322 7.946 1.00 19.82 106 TYR B N 1
ATOM 1803 C CA . TYR B 1 107 ? 43.284 6.070 8.707 1.00 20.24 106 TYR B CA 1
ATOM 1804 C C . TYR B 1 107 ? 43.122 4.856 7.760 1.00 20.12 106 TYR B C 1
ATOM 1805 O O . TYR B 1 107 ? 43.804 3.810 7.915 1.00 19.89 106 TYR B O 1
ATOM 1814 N N . ALA B 1 108 ? 42.248 5.003 6.772 1.00 20.99 107 ALA B N 1
ATOM 1815 C CA . ALA B 1 108 ? 41.950 3.935 5.810 1.00 20.71 107 ALA B CA 1
ATOM 1816 C C . ALA B 1 108 ? 43.203 3.657 4.985 1.00 22.42 107 ALA B C 1
ATOM 1817 O O . ALA B 1 108 ? 43.505 2.487 4.711 1.00 24.34 107 ALA B O 1
ATOM 1819 N N . ILE B 1 109 ? 43.929 4.718 4.605 1.00 22.78 108 ILE B N 1
ATOM 1820 C CA . ILE B 1 109 ? 45.204 4.532 3.878 1.00 23.95 108 ILE B CA 1
ATOM 1821 C C . ILE B 1 109 ? 46.180 3.742 4.728 1.00 25.07 108 ILE B C 1
ATOM 1822 O O . ILE B 1 109 ? 46.729 2.725 4.275 1.00 23.70 108 ILE B O 1
ATOM 1827 N N . LYS B 1 110 ? 46.405 4.213 5.953 1.00 24.75 109 LYS B N 1
ATOM 1828 C CA . LYS B 1 110 ? 47.379 3.610 6.853 1.00 27.14 109 LYS B CA 1
ATOM 1829 C C . LYS B 1 110 ? 47.034 2.175 7.230 1.00 27.11 109 LYS B C 1
ATOM 1830 O O . LYS B 1 110 ? 47.928 1.318 7.296 1.00 26.81 109 LYS B O 1
ATOM 1836 N N . ASN B 1 111 ? 45.745 1.886 7.431 1.00 24.75 110 ASN B N 1
ATOM 1837 C CA . ASN B 1 111 ? 45.374 0.552 7.917 1.00 24.83 110 ASN B CA 1
ATOM 1838 C C . ASN B 1 111 ? 44.726 -0.343 6.830 1.00 24.87 110 ASN B C 1
ATOM 1839 O O . ASN B 1 111 ? 44.113 -1.361 7.155 1.00 25.39 110 ASN B O 1
ATOM 1844 N N . GLU B 1 112 ? 44.897 0.064 5.573 1.00 24.12 111 GLU B N 1
ATOM 1845 C CA . GLU B 1 112 ? 44.454 -0.656 4.383 1.00 26.79 111 GLU B CA 1
ATOM 1846 C C . GLU B 1 112 ? 42.957 -1.053 4.472 1.00 26.62 111 GLU B C 1
ATOM 1847 O O . GLU B 1 112 ? 42.620 -2.264 4.514 1.00 26.91 111 GLU B O 1
ATOM 1853 N N . LYS B 1 113 ? 42.090 -0.028 4.550 1.00 26.39 112 LYS B N 1
ATOM 1854 C CA . LYS B 1 113 ? 40.620 -0.230 4.721 1.00 26.02 112 LYS B CA 1
ATOM 1855 C C . LYS B 1 113 ? 39.859 0.391 3.596 1.00 26.05 112 LYS B C 1
ATOM 1856 O O . LYS B 1 113 ? 40.264 1.413 3.014 1.00 25.42 112 LYS B O 1
ATOM 1862 N N . THR B 1 114 ? 38.676 -0.167 3.317 1.00 25.93 113 THR B N 1
ATOM 1863 C CA . THR B 1 114 ? 37.820 0.511 2.352 1.00 25.76 113 THR B CA 1
ATOM 1864 C C . THR B 1 114 ? 37.061 1.551 3.142 1.00 22.07 113 THR B C 1
ATOM 1865 O O . THR B 1 114 ? 36.820 1.363 4.314 1.00 21.19 113 THR B O 1
ATOM 1869 N N . VAL B 1 115 ? 36.776 2.655 2.490 1.00 21.43 114 VAL B N 1
ATOM 1870 C CA . VAL B 1 115 ? 35.927 3.704 3.106 1.00 20.29 114 VAL B CA 1
ATOM 1871 C C . VAL B 1 115 ? 34.510 3.555 2.576 1.00 19.70 114 VAL B C 1
ATOM 1872 O O . VAL B 1 115 ? 34.330 3.292 1.402 1.00 20.84 114 VAL B O 1
ATOM 1876 N N . ILE B 1 116 ? 33.515 3.704 3.454 1.00 19.82 115 ILE B N 1
ATOM 1877 C CA . ILE B 1 116 ? 32.126 3.530 3.070 1.00 21.09 115 ILE B CA 1
ATOM 1878 C C . ILE B 1 116 ? 31.428 4.850 3.339 1.00 21.22 115 ILE B C 1
ATOM 1879 O O . ILE B 1 116 ? 31.696 5.483 4.368 1.00 19.06 115 ILE B O 1
ATOM 1884 N N . PHE B 1 117 ? 30.578 5.249 2.398 1.00 20.67 116 PHE B N 1
ATOM 1885 C CA . PHE B 1 117 ? 29.627 6.327 2.632 1.00 22.73 116 PHE B CA 1
ATOM 1886 C C . PHE B 1 117 ? 28.276 5.625 2.660 1.00 24.02 116 PHE B C 1
ATOM 1887 O O . PHE B 1 117 ? 27.926 4.868 1.738 1.00 24.48 116 PHE B O 1
ATOM 1895 N N . HIS B 1 118 ? 27.538 5.833 3.744 1.00 24.42 117 HIS B N 1
ATOM 1896 C CA . HIS B 1 118 ? 26.252 5.145 3.896 1.00 25.04 117 HIS B CA 1
ATOM 1897 C C . HIS B 1 118 ? 25.227 6.178 4.307 1.00 26.93 117 HIS B C 1
ATOM 1898 O O . HIS B 1 118 ? 25.452 6.899 5.276 1.00 24.01 117 HIS B O 1
ATOM 1905 N N . PHE B 1 119 ? 24.126 6.251 3.558 1.00 29.00 118 PHE B N 1
ATOM 1906 C CA . PHE B 1 119 ? 22.985 7.108 3.924 1.00 32.09 118 PHE B CA 1
ATOM 1907 C C . PHE B 1 119 ? 21.653 6.370 3.763 1.00 34.10 118 PHE B C 1
ATOM 1908 O O . PHE B 1 119 ? 21.479 5.555 2.846 1.00 34.37 118 PHE B O 1
#

Solvent-accessible surface area: 10975 Å² total; per-residue (Å²): 172,48,0,0,1,0,0,6,75,64,135,32,59,40,9,48,22,87,83,12,15,70,27,0,43,165,28,57,133,7,104,0,12,10,70,0,56,125,119,49,21,104,88,11,39,109,113,8,0,0,116,39,3,11,101,50,12,105,28,15,99,190,9,19,63,153,18,30,15,8,3,23,74,111,7,1,73,33,0,28,93,69,0,68,114,20,152,9,28,110,42,98,8,0,115,74,1,16,72,0,0,71,33,1,41,158,37,87,17,16,0,0,7,31,60,178,12,0,0,1,0,0,10,54,79,129,23,47,52,4,26,20,83,87,10,14,69,30,0,67,160,29,59,133,5,96,0,11,10,73,0,49,91,113,49,14,94,86,9,38,102,106,10,0,0,150,35,6,6,97,47,16,102,29,22,128,129,18,19,63,130,22,33,13,4,2,18,76,106,11,1,73,34,1,34,90,62,0,65,116,20,147,11,30,116,50,97,9,0,115,75,3,16,68,0,1,72,32,2,44,165,26,88,16,17,0,0,7,33,55

B-factor: mean 30.01, std 9.45, range [15.83, 75.29]

Secondary structure (DSSP, 8-state):
--EEEE---TT----BHHHHHHHHHH-TTSTTEEEE-HHHHHHHHHHTHHHHHHHHHS--TT---SSEEEE-HHHHHHHHHHHHTSTTTTSHHHHHHHHHHHHHHHHT--EEEE-/--EEEE---TT----BHHHHHHHHHHTTTSTTEEEE-HHHHHHHHHHTHHHHHHHHHS--SSS--SSEEEE-HHHHHHHHHHHHTSTTTTSHHHHHHHHHHHHHHHTT--EEEE-

Sequence (230 aa):
HNLLIFCLKDNVSISEYTEMIDWAYKNIQSETVVEITENQIIEYQNRGLWRLVSEITDNWLFGPSEGDWLIDKESILAVKEKLQNSDFSTEPLVKNIIHVLEYAIKNEKTVIFHFHNLLIFCLKDNVSISEYTEMIDWAYKNIQSETVVEITENQIIEYQNRGLWRLVSEITDNWLFGPSEGDWLIDKESILAVKEKLQNSDFSTEPLVKNIIHVLEYAIKNEKTVIFHF

CATH classification: 3.40.1760.20

Foldseek 3Di:
DFKKKFWDDLVDDDPDPVVRVVVQVVPVVDLGIDGAHPVNQVVVLVVCLQVLLCVLVVPQVNTDDADKDKAALVSLVVSLVSLCPDPCVPPVSSVSNNSNSVNCNVRVTIIMIHD/DFKKKFWDDLVDDDDDVVVRVVVQVVPVVDLGIQGAHPVNQVVCLVVCLQCQLCVLVVPQNRGDDADKDKAALVSLVVSLVSLCPDPCVPPVSSVSNNSNSVSCNVSVTIIMIHD

Radius of gyration: 18.14 Å; Cα contacts (8 Å, |Δi|>4): 381; chains: 2; bounding box: 28×57×38 Å

Nearest PDB structures (foldseek):
  3w1o-assembly1_A  TM=1.009E+00  e=1.623E-21  Neisseria meningitidis MC58
  2rij-assembly1_A  TM=5.040E-01  e=5.456E+00  Campylobacter jejuni
  5ohe-assembly2_D  TM=3.933E-01  e=4.060E+00  Anaeromyxobacter sp. Fw109-5
  8tqv-assembly2_B  TM=2.682E-01  e=8.250E+00  Mycobacterium tuberculosis H37Rv
  3w1o-assembly1_A  TM=1.005E+00  e=3.030E-21  Neisseria meningitidis MC58